Protein AF-A0A7G8IZC7-F1 (afdb_monomer_lite)

Structure (mmCIF, N/CA/C/O backbone):
data_AF-A0A7G8IZC7-F1
#
_entry.id   AF-A0A7G8IZC7-F1
#
loop_
_atom_site.group_PDB
_atom_site.id
_atom_site.type_symbol
_atom_site.label_atom_id
_atom_site.label_alt_id
_atom_site.label_comp_id
_atom_site.label_asym_id
_atom_site.label_entity_id
_atom_site.label_seq_id
_atom_site.pdbx_PDB_ins_code
_atom_site.Cartn_x
_atom_site.Cartn_y
_atom_site.Cartn_z
_atom_site.occupancy
_atom_site.B_iso_or_equiv
_atom_site.auth_seq_id
_atom_site.auth_comp_id
_atom_site.auth_asym_id
_atom_site.auth_atom_id
_atom_site.pdbx_PDB_model_num
ATOM 1 N N . MET A 1 1 ? 23.892 -16.981 10.063 1.00 36.19 1 MET A N 1
ATOM 2 C CA . MET A 1 1 ? 22.667 -17.238 10.847 1.00 36.19 1 MET A CA 1
ATOM 3 C C . MET A 1 1 ? 22.580 -16.102 11.854 1.00 36.19 1 MET A C 1
ATOM 5 O O . MET A 1 1 ? 23.342 -16.104 12.808 1.00 36.19 1 MET A O 1
ATOM 9 N N . TRP A 1 2 ? 21.816 -15.053 11.545 1.00 27.28 2 TRP A N 1
ATOM 10 C CA . TRP A 1 2 ? 21.706 -13.882 12.420 1.00 27.28 2 TRP A CA 1
ATOM 11 C C . TRP A 1 2 ? 20.659 -14.182 13.501 1.00 27.28 2 TRP A C 1
ATOM 13 O O . TRP A 1 2 ? 19.577 -14.660 13.150 1.00 27.28 2 TRP A O 1
ATOM 23 N N . PRO A 1 3 ? 20.963 -13.986 14.794 1.00 32.59 3 PRO A N 1
ATOM 24 C CA . PRO A 1 3 ? 19.992 -14.207 15.857 1.00 32.59 3 PRO A CA 1
ATOM 25 C C . PRO A 1 3 ? 18.848 -13.197 15.728 1.00 32.59 3 PRO A C 1
ATOM 27 O O . PRO A 1 3 ? 19.082 -12.027 15.443 1.00 32.59 3 PRO A O 1
ATOM 30 N N . ASN A 1 4 ? 17.613 -13.662 15.924 1.00 35.91 4 ASN A N 1
ATOM 31 C CA . ASN A 1 4 ? 16.422 -12.817 15.977 1.00 35.91 4 ASN A CA 1
ATOM 32 C C . ASN A 1 4 ? 16.494 -11.950 17.255 1.00 35.91 4 ASN A C 1
ATOM 34 O O . ASN A 1 4 ? 16.435 -12.526 18.344 1.00 35.91 4 ASN A O 1
ATOM 38 N N . PRO A 1 5 ? 16.662 -10.615 17.166 1.00 32.97 5 PRO A N 1
ATOM 39 C CA . PRO A 1 5 ? 16.887 -9.768 18.338 1.00 32.97 5 PRO A CA 1
ATOM 40 C C . PRO A 1 5 ? 15.587 -9.364 19.050 1.00 32.97 5 PRO A C 1
ATOM 42 O O . PRO A 1 5 ? 15.635 -8.659 20.055 1.00 32.97 5 PRO A O 1
ATOM 45 N N . TRP A 1 6 ? 14.424 -9.793 18.554 1.00 39.38 6 TRP A N 1
ATOM 46 C CA . TRP A 1 6 ? 13.135 -9.326 19.053 1.00 39.38 6 TRP A CA 1
ATOM 47 C C . TRP A 1 6 ? 12.534 -10.326 20.053 1.00 39.38 6 TRP A C 1
ATOM 49 O O . TRP A 1 6 ? 12.335 -11.495 19.698 1.00 39.38 6 TRP A O 1
ATOM 59 N N . PRO A 1 7 ? 12.238 -9.915 21.304 1.00 37.31 7 PRO A N 1
ATOM 60 C CA . PRO A 1 7 ? 11.537 -10.771 22.253 1.00 37.31 7 PRO A CA 1
ATOM 61 C C . PRO A 1 7 ? 10.189 -11.191 21.659 1.00 37.31 7 PRO A C 1
ATOM 63 O O . PRO A 1 7 ? 9.538 -10.417 20.958 1.00 37.31 7 PRO A O 1
ATOM 66 N N . ARG A 1 8 ? 9.776 -12.439 21.923 1.00 37.38 8 ARG A N 1
ATOM 67 C CA . ARG A 1 8 ? 8.457 -12.952 21.528 1.00 37.38 8 ARG A CA 1
ATOM 68 C C . ARG A 1 8 ? 7.390 -12.069 22.174 1.00 37.38 8 ARG A C 1
ATOM 70 O O . ARG A 1 8 ? 7.086 -12.249 23.349 1.00 37.38 8 ARG A O 1
ATOM 77 N N . ALA A 1 9 ? 6.872 -11.111 21.413 1.00 39.69 9 ALA A N 1
ATOM 78 C CA . ALA A 1 9 ? 5.812 -10.231 21.862 1.00 39.69 9 ALA A CA 1
ATOM 79 C C . ALA A 1 9 ? 4.577 -11.073 22.203 1.00 39.69 9 ALA A C 1
ATOM 81 O O . ALA A 1 9 ? 4.141 -11.923 21.419 1.00 39.69 9 ALA A O 1
ATOM 82 N N . GLU A 1 10 ? 4.038 -10.847 23.398 1.00 39.12 10 GLU A N 1
ATOM 83 C CA . GLU A 1 10 ? 2.702 -11.287 23.772 1.00 39.12 10 GLU A CA 1
ATOM 84 C C . GLU A 1 10 ? 1.699 -10.850 22.695 1.00 39.12 10 GLU A C 1
ATOM 86 O O . GLU A 1 10 ? 1.857 -9.809 22.057 1.00 39.12 10 GLU A O 1
ATOM 91 N N . VAL A 1 11 ? 0.679 -11.682 22.469 1.00 41.47 11 VAL A N 1
ATOM 92 C CA . VAL A 1 11 ? -0.403 -11.475 21.496 1.00 41.47 11 VAL A CA 1
ATOM 93 C C . VAL A 1 11 ? -0.824 -10.005 21.490 1.00 41.47 11 VAL A C 1
ATOM 95 O O . VAL A 1 11 ? -1.378 -9.542 22.485 1.00 41.47 11 VAL A O 1
ATOM 98 N N . ALA A 1 12 ? -0.589 -9.274 20.394 1.00 48.12 12 ALA A N 1
ATOM 99 C CA . ALA A 1 12 ? -0.966 -7.865 20.322 1.00 48.12 12 ALA A CA 1
ATOM 100 C C . ALA A 1 12 ? -2.499 -7.737 20.309 1.00 48.12 12 ALA A C 1
ATOM 102 O O . ALA A 1 12 ? -3.150 -7.690 19.263 1.00 48.12 12 ALA A O 1
ATOM 103 N N . MET A 1 13 ? -3.093 -7.705 21.502 1.00 70.00 13 MET A N 1
ATOM 104 C CA . MET A 1 13 ? -4.396 -7.102 21.711 1.00 70.00 13 MET A CA 1
ATOM 105 C C . MET A 1 13 ? -4.286 -5.637 21.299 1.00 70.00 13 MET A C 1
ATOM 107 O O . MET A 1 13 ? -3.299 -4.972 21.595 1.00 70.00 13 MET A O 1
ATOM 111 N N . ILE A 1 14 ? -5.303 -5.120 20.617 1.00 87.50 14 ILE A N 1
ATOM 112 C CA . ILE A 1 14 ? -5.416 -3.680 20.399 1.00 87.50 14 ILE A CA 1
ATOM 113 C C . ILE A 1 14 ? -5.635 -3.051 21.783 1.00 87.50 14 ILE A C 1
ATOM 115 O O . ILE A 1 14 ? -6.713 -3.177 22.365 1.00 87.50 14 ILE A O 1
ATOM 119 N N . THR A 1 15 ? -4.584 -2.455 22.344 1.00 90.88 15 THR A N 1
ATOM 120 C CA . THR A 1 15 ? -4.560 -1.924 23.710 1.00 90.88 15 THR A CA 1
ATOM 121 C C . THR A 1 15 ? -5.129 -0.506 23.780 1.00 90.88 15 THR A C 1
ATOM 123 O O . THR A 1 15 ? -5.317 0.171 22.767 1.00 90.88 15 THR A O 1
ATOM 126 N N . ALA A 1 16 ? -5.377 -0.021 25.001 1.00 91.69 16 ALA A N 1
ATOM 127 C CA . ALA A 1 16 ? -5.751 1.374 25.233 1.00 91.69 16 ALA A CA 1
ATOM 128 C C . ALA A 1 16 ? -4.697 2.362 24.693 1.00 91.69 16 ALA A C 1
ATOM 130 O O . ALA A 1 16 ? -5.064 3.396 24.138 1.00 91.69 16 ALA A O 1
ATOM 131 N N . GLU A 1 17 ? -3.413 2.013 24.795 1.00 93.25 17 GLU A N 1
ATOM 132 C CA . GLU A 1 17 ? -2.302 2.809 24.270 1.00 93.25 17 GLU A CA 1
ATOM 133 C C . GLU A 1 17 ? -2.344 2.909 22.738 1.00 93.25 17 GLU A C 1
ATOM 135 O O . GLU A 1 17 ? -2.235 4.001 22.185 1.00 93.25 17 GLU A O 1
ATOM 140 N N . ILE A 1 18 ? -2.594 1.794 22.040 1.00 94.69 18 ILE A N 1
ATOM 141 C CA . ILE A 1 18 ? -2.761 1.787 20.577 1.00 94.69 18 ILE A CA 1
ATOM 142 C C . ILE A 1 18 ? -3.892 2.731 20.159 1.00 94.69 18 ILE A C 1
ATOM 144 O O . ILE A 1 18 ? -3.737 3.516 19.224 1.00 94.69 18 ILE A O 1
ATOM 148 N N . PHE A 1 19 ? -5.023 2.694 20.867 1.00 95.81 19 PHE A N 1
ATOM 149 C CA . PHE A 1 19 ? -6.129 3.612 20.604 1.00 95.81 19 PHE A CA 1
ATOM 150 C C . PHE A 1 19 ? -5.743 5.075 20.835 1.00 95.81 19 PHE A C 1
ATOM 152 O O . PHE A 1 19 ? -6.090 5.923 20.018 1.00 95.81 19 PHE A O 1
ATOM 159 N N . GLN A 1 20 ? -5.007 5.371 21.907 1.00 95.88 20 GLN A N 1
ATOM 160 C CA . GLN A 1 20 ? -4.531 6.723 22.195 1.00 95.88 20 GLN A CA 1
ATOM 161 C C . GLN A 1 20 ? -3.599 7.245 21.094 1.00 95.88 20 GLN A C 1
ATOM 163 O O . GLN A 1 20 ? -3.722 8.396 20.683 1.00 95.88 20 GLN A O 1
ATOM 168 N N . ARG A 1 21 ? -2.709 6.394 20.575 1.00 96.06 21 ARG A N 1
ATOM 169 C CA . ARG A 1 21 ? -1.796 6.743 19.476 1.00 96.06 21 ARG A CA 1
ATOM 170 C C . ARG A 1 21 ? -2.525 6.976 18.147 1.00 96.06 21 ARG A C 1
ATOM 172 O O . ARG A 1 21 ? -2.070 7.782 17.343 1.00 96.06 21 ARG A O 1
ATOM 179 N N . LEU A 1 22 ? -3.668 6.324 17.917 1.00 96.88 22 LEU A N 1
ATOM 180 C CA . LEU A 1 22 ? -4.490 6.509 16.709 1.00 96.88 22 LEU A CA 1
ATOM 181 C C . LEU A 1 22 ? -5.461 7.698 16.779 1.00 96.88 22 LEU A C 1
ATOM 183 O O . LEU A 1 22 ? -5.927 8.150 15.735 1.00 96.88 22 LEU A O 1
ATOM 187 N N . GLU A 1 23 ? -5.763 8.214 17.970 1.00 95.88 23 GLU A N 1
ATOM 188 C CA . GLU A 1 23 ? -6.722 9.309 18.188 1.00 95.88 23 GLU A CA 1
ATOM 189 C C . GLU A 1 23 ? -6.434 10.581 17.360 1.00 95.88 23 GLU A C 1
ATOM 191 O O . GLU A 1 23 ? -7.374 11.175 16.823 1.00 95.88 23 GLU A O 1
ATOM 196 N N . PRO A 1 24 ? -5.174 11.034 17.183 1.00 95.19 24 PRO A N 1
ATOM 197 C CA . PRO A 1 24 ? -4.903 12.165 16.300 1.00 95.19 24 PRO A CA 1
ATOM 198 C C . PRO A 1 24 ? -5.273 11.864 14.844 1.00 95.19 24 PRO A C 1
ATOM 200 O O . PRO A 1 24 ? -5.848 12.717 14.170 1.00 95.19 24 PRO A O 1
ATOM 203 N N . LEU A 1 25 ? -4.993 10.644 14.371 1.00 94.44 25 LEU A N 1
ATOM 204 C CA . LEU A 1 25 ? -5.289 10.236 12.999 1.00 94.44 25 LEU A CA 1
ATOM 205 C C . LEU A 1 25 ? -6.779 10.038 12.747 1.00 94.44 25 LEU A C 1
ATOM 207 O O . LEU A 1 25 ? -7.237 10.368 11.661 1.00 94.44 25 LEU A O 1
ATOM 211 N N . SER A 1 26 ? -7.569 9.572 13.720 1.00 94.50 26 SER A N 1
ATOM 212 C CA . SER A 1 26 ? -9.020 9.413 13.522 1.00 94.50 26 SER A CA 1
ATOM 213 C C . SER A 1 26 ? -9.754 10.725 13.238 1.00 94.50 26 SER A C 1
ATOM 215 O O . SER A 1 26 ? -10.902 10.703 12.801 1.00 94.50 26 SER A O 1
ATOM 217 N N . LYS A 1 27 ? -9.110 11.870 13.497 1.00 93.44 27 LYS A N 1
ATOM 218 C CA . LYS A 1 27 ? -9.639 13.209 13.205 1.00 93.44 27 LYS A CA 1
ATOM 219 C C . LYS A 1 27 ? -9.354 13.658 11.772 1.00 93.44 27 LYS A C 1
ATOM 221 O O . LYS A 1 27 ? -10.029 14.558 11.283 1.00 93.44 27 LYS A O 1
ATOM 226 N N . THR A 1 28 ? -8.354 13.066 11.118 1.00 93.38 28 THR A N 1
ATOM 227 C CA . THR A 1 28 ? -7.863 13.487 9.795 1.00 93.38 28 THR A CA 1
ATOM 228 C C . THR A 1 28 ? -8.005 12.423 8.717 1.00 93.38 28 THR A C 1
ATOM 230 O O . THR A 1 28 ? -8.090 12.767 7.544 1.00 93.38 28 THR A O 1
ATOM 233 N N . ASP A 1 29 ? -8.056 11.150 9.099 1.00 95.62 29 ASP A N 1
ATOM 234 C CA . ASP A 1 29 ? -8.096 10.003 8.202 1.00 95.62 29 ASP A CA 1
ATOM 235 C C . ASP A 1 29 ? -9.182 9.025 8.653 1.00 95.62 29 ASP A C 1
ATOM 237 O O . ASP A 1 29 ? -9.588 8.963 9.818 1.00 95.62 29 ASP A O 1
ATOM 241 N N . ARG A 1 30 ? -9.662 8.211 7.714 1.00 96.69 30 ARG A N 1
ATOM 242 C CA . ARG A 1 30 ? -10.716 7.240 8.001 1.00 96.69 30 ARG A CA 1
ATOM 243 C C . ARG A 1 30 ? -10.121 5.958 8.567 1.00 96.69 30 ARG A C 1
ATOM 245 O O . ARG A 1 30 ? -9.524 5.171 7.833 1.00 96.69 30 ARG A O 1
ATOM 252 N N . LEU A 1 31 ? -10.357 5.717 9.854 1.00 97.75 31 LEU A N 1
ATOM 253 C CA . LEU A 1 31 ? -10.109 4.414 10.464 1.00 97.75 31 LEU A CA 1
ATOM 254 C C . LEU A 1 31 ? -11.257 3.448 10.170 1.00 97.75 31 LEU A C 1
ATOM 256 O O . LEU A 1 31 ? -12.426 3.840 10.108 1.00 97.75 31 LEU A O 1
ATOM 260 N N . LEU A 1 32 ? -10.916 2.173 10.003 1.00 97.69 32 LEU A N 1
ATOM 261 C CA . LEU A 1 32 ? -11.829 1.114 9.597 1.00 97.69 32 LEU A CA 1
ATOM 262 C C . LEU A 1 32 ? -11.735 -0.075 10.564 1.00 97.69 32 LEU A C 1
ATOM 264 O O . LEU A 1 32 ? -10.631 -0.521 10.887 1.00 97.69 32 LEU A O 1
ATOM 268 N N . PRO A 1 33 ? -12.872 -0.644 10.997 1.00 96.81 33 PRO A N 1
ATOM 269 C CA . PRO A 1 33 ? -12.886 -1.865 11.785 1.00 96.81 33 PRO A CA 1
ATOM 270 C C . PRO A 1 33 ? -12.688 -3.062 10.851 1.00 96.81 33 PRO A C 1
ATOM 272 O O . PRO A 1 33 ? -13.522 -3.313 9.975 1.00 96.81 33 PRO A O 1
ATOM 275 N N . ILE A 1 34 ? -11.597 -3.806 11.025 1.00 96.12 34 ILE A N 1
ATOM 276 C CA . ILE A 1 34 ? -11.204 -4.905 10.138 1.00 96.12 34 ILE A CA 1
ATOM 277 C C . ILE A 1 34 ? -11.432 -6.257 10.819 1.00 96.12 34 ILE A C 1
ATOM 279 O O . ILE A 1 34 ? -11.195 -6.441 12.018 1.00 96.12 34 ILE A O 1
ATOM 283 N N . GLY A 1 35 ? -11.898 -7.220 10.029 1.00 90.94 35 GLY A N 1
ATOM 284 C CA . GLY A 1 35 ? -12.146 -8.591 10.478 1.00 90.94 35 GLY A CA 1
ATOM 285 C C . GLY A 1 35 ? -13.150 -9.363 9.624 1.00 90.94 35 GLY A C 1
ATOM 286 O O . GLY A 1 35 ? -13.485 -10.499 9.952 1.00 90.94 35 GLY A O 1
ATOM 287 N N . ASN A 1 36 ? -13.634 -8.767 8.534 1.00 89.88 36 ASN A N 1
ATOM 288 C CA . ASN A 1 36 ? -14.616 -9.366 7.643 1.00 89.88 36 ASN A CA 1
ATOM 289 C C . ASN A 1 36 ? -13.959 -10.241 6.555 1.00 89.88 36 ASN A C 1
ATOM 291 O O . ASN A 1 36 ? -12.797 -10.042 6.182 1.00 89.88 36 ASN A O 1
ATOM 295 N N . GLY A 1 37 ? -14.730 -11.181 6.003 1.00 88.44 37 GLY A N 1
ATOM 296 C CA . GLY A 1 37 ? -14.301 -12.100 4.943 1.00 88.44 37 GLY A CA 1
ATOM 297 C C . GLY A 1 37 ? -13.434 -13.270 5.427 1.00 88.44 37 GLY A C 1
ATOM 298 O O . GLY A 1 37 ? -13.062 -13.357 6.593 1.00 88.44 37 GLY A O 1
ATOM 299 N N . LYS A 1 38 ? -13.101 -14.191 4.510 1.00 84.50 38 LYS A N 1
ATOM 300 C CA . LYS A 1 38 ? -12.366 -15.436 4.827 1.00 84.50 38 LYS A CA 1
ATOM 301 C C . LYS A 1 38 ? -10.951 -15.198 5.361 1.00 84.50 38 LYS A C 1
ATOM 303 O O . LYS A 1 38 ? -10.477 -15.974 6.179 1.00 84.50 38 LYS A O 1
ATOM 308 N N . GLU A 1 39 ? -10.297 -14.131 4.908 1.00 86.88 39 GLU A N 1
ATOM 309 C CA . GLU A 1 39 ? -8.951 -13.753 5.356 1.00 86.88 39 GLU A CA 1
ATOM 310 C C . GLU 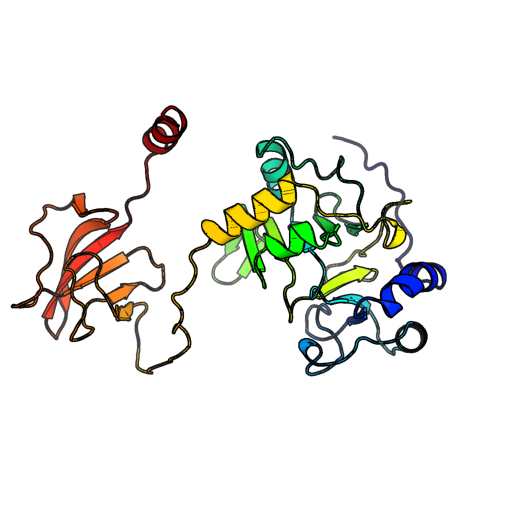A 1 39 ? -8.967 -12.668 6.441 1.00 86.88 39 GLU A C 1
ATOM 312 O O . GLU A 1 39 ? -7.919 -12.126 6.762 1.00 86.88 39 GLU A O 1
ATOM 317 N N . TRP A 1 40 ? -10.133 -12.280 6.970 1.00 88.81 40 TRP A N 1
ATOM 318 C CA . TRP A 1 40 ? -10.278 -11.230 7.994 1.00 88.81 40 TRP A CA 1
ATOM 319 C C . TRP A 1 40 ? -9.620 -9.881 7.652 1.00 88.81 40 TRP A C 1
ATOM 321 O O . TRP A 1 40 ? -9.388 -9.072 8.541 1.00 88.81 40 TRP A O 1
ATOM 331 N N . LYS A 1 41 ? -9.324 -9.626 6.372 1.00 87.19 41 LYS A N 1
ATOM 332 C CA . LYS A 1 41 ? -8.701 -8.389 5.874 1.00 87.19 41 LYS A CA 1
ATOM 333 C C . LYS A 1 41 ? -9.716 -7.361 5.379 1.00 87.19 41 LYS A C 1
ATOM 335 O O . LYS A 1 41 ? -9.335 -6.249 5.037 1.00 87.19 41 LYS A O 1
ATOM 340 N N . GLY A 1 42 ? -10.997 -7.716 5.309 1.00 91.88 42 GLY A N 1
ATOM 341 C CA . GLY A 1 42 ? -12.047 -6.799 4.880 1.00 91.88 42 GLY A CA 1
ATOM 342 C C . GLY A 1 42 ? -12.539 -5.909 6.026 1.00 91.88 42 GLY A C 1
ATOM 343 O O . GLY A 1 42 ? -12.657 -6.393 7.160 1.00 91.88 42 GLY A O 1
ATOM 344 N N . PRO A 1 43 ? -12.904 -4.644 5.749 1.00 94.69 43 PRO A N 1
ATOM 345 C CA . PRO A 1 43 ? -13.692 -3.848 6.680 1.00 94.69 43 PRO A CA 1
ATOM 346 C C . PRO A 1 43 ? -15.054 -4.490 6.970 1.00 94.69 43 PRO A C 1
ATOM 348 O O . PRO A 1 43 ? -15.686 -5.078 6.088 1.00 94.69 43 PRO A O 1
ATOM 351 N N . PHE A 1 44 ? -15.537 -4.352 8.205 1.00 92.69 44 PHE A N 1
ATOM 352 C CA . PHE A 1 44 ? -16.910 -4.731 8.569 1.00 92.69 44 PHE A CA 1
ATOM 353 C C . PHE A 1 44 ? -17.962 -3.789 7.974 1.00 92.69 44 PHE A C 1
ATOM 355 O O . PHE A 1 44 ? -19.134 -4.144 7.878 1.00 92.69 44 PHE A O 1
ATOM 362 N N . LEU A 1 45 ? -17.553 -2.585 7.581 1.00 90.62 45 LEU A N 1
ATOM 363 C CA . LEU A 1 45 ? -18.425 -1.587 6.983 1.00 90.62 45 LEU A CA 1
ATOM 364 C C . LEU A 1 45 ? -18.737 -1.955 5.523 1.00 90.62 45 LEU A C 1
ATOM 366 O O . LEU A 1 45 ? -17.846 -2.009 4.676 1.00 90.62 45 LEU A O 1
ATOM 370 N N . THR A 1 46 ? -20.014 -2.171 5.207 1.00 88.75 46 THR A N 1
ATOM 371 C CA . THR A 1 46 ? -20.485 -2.266 3.816 1.00 88.75 46 THR A CA 1
ATOM 372 C C . THR A 1 46 ? -20.338 -0.914 3.128 1.00 88.75 46 THR A C 1
ATOM 374 O O . THR A 1 46 ? -20.690 0.097 3.735 1.00 88.75 46 THR A O 1
ATOM 377 N N . ASP A 1 47 ? -19.878 -0.897 1.874 1.00 88.44 47 ASP A N 1
ATOM 378 C CA . ASP A 1 47 ? -19.648 0.334 1.096 1.00 88.44 47 ASP A CA 1
ATOM 379 C C . ASP A 1 47 ? -18.734 1.343 1.820 1.00 88.44 47 ASP A C 1
ATOM 381 O O . ASP A 1 47 ? -18.917 2.557 1.786 1.00 88.44 47 ASP A O 1
ATOM 385 N N . TRP A 1 48 ? -17.736 0.821 2.538 1.00 91.81 48 TRP A N 1
ATOM 386 C CA . TRP A 1 48 ? -16.788 1.638 3.287 1.00 91.81 48 TRP A CA 1
ATOM 387 C C . TRP A 1 48 ? -16.038 2.690 2.449 1.00 91.81 48 TRP A C 1
ATOM 389 O O . TRP A 1 48 ? -15.770 3.746 3.022 1.00 91.81 48 TRP A O 1
ATOM 399 N N . PRO A 1 49 ? -15.733 2.507 1.138 1.00 91.25 49 PRO A N 1
ATOM 400 C CA . PRO A 1 49 ? -15.035 3.540 0.373 1.00 91.25 49 PRO A CA 1
ATOM 401 C C . PRO A 1 49 ? -15.809 4.859 0.314 1.00 91.25 49 PRO A C 1
ATOM 403 O O . PRO A 1 49 ? -15.188 5.917 0.287 1.00 91.25 49 PRO A O 1
ATOM 406 N N . ASN A 1 50 ? -17.141 4.813 0.405 1.00 88.50 50 ASN A N 1
ATOM 407 C CA . ASN A 1 50 ? -18.019 5.984 0.339 1.00 88.50 50 ASN A CA 1
ATOM 408 C C . ASN A 1 50 ? -18.533 6.453 1.712 1.00 88.50 50 ASN A C 1
ATOM 410 O O . ASN A 1 50 ? -19.339 7.379 1.788 1.00 88.50 50 ASN A O 1
ATOM 414 N N . LYS A 1 51 ? -18.090 5.829 2.811 1.00 87.88 51 LYS A N 1
ATOM 415 C CA . LYS A 1 51 ? -18.551 6.143 4.172 1.00 87.88 51 LYS A CA 1
ATOM 416 C C . LYS A 1 51 ? -17.481 6.844 5.000 1.00 87.88 51 LYS A C 1
ATOM 418 O O . LYS A 1 51 ? -16.293 6.615 4.779 1.00 87.88 51 LYS A O 1
ATOM 423 N N . PRO A 1 52 ? -17.862 7.663 5.992 1.00 90.44 52 PRO A N 1
ATOM 424 C CA . PRO A 1 52 ? -16.895 8.145 6.966 1.00 90.44 52 PRO A CA 1
ATOM 425 C C . PRO A 1 52 ? -16.240 6.968 7.704 1.00 90.44 52 PRO A C 1
ATOM 427 O O . PRO A 1 52 ? -16.819 5.882 7.823 1.00 90.44 52 PRO A O 1
ATOM 430 N N . GLY A 1 53 ? -15.026 7.203 8.202 1.00 92.62 53 GLY A N 1
ATOM 431 C CA . GLY A 1 53 ? -14.380 6.287 9.138 1.00 92.62 53 GLY A CA 1
ATOM 432 C C . GLY A 1 53 ? -15.135 6.209 10.467 1.00 92.62 53 GLY A C 1
ATOM 433 O O . GLY A 1 53 ? -16.133 6.896 10.689 1.00 92.62 53 GLY A O 1
ATOM 434 N N . VAL A 1 54 ? -14.653 5.360 11.366 1.00 95.00 54 VAL A N 1
ATOM 435 C CA . VAL A 1 54 ? -15.223 5.194 12.711 1.00 95.00 54 VAL A CA 1
ATOM 436 C C . VAL A 1 54 ? -14.352 5.869 13.766 1.00 95.00 54 VAL A C 1
ATOM 438 O O . VAL A 1 54 ? -13.131 5.914 13.627 1.00 95.00 54 VAL A O 1
ATOM 441 N N . SER A 1 55 ? -14.977 6.367 14.838 1.00 95.75 55 SER A N 1
ATOM 442 C CA . SER A 1 55 ? -14.248 6.939 15.975 1.00 95.75 55 SER A CA 1
ATOM 443 C C . SER A 1 55 ? -13.516 5.866 16.785 1.00 95.75 55 SER A C 1
ATOM 445 O O . SER A 1 55 ? -13.830 4.671 16.706 1.00 95.75 55 SER A O 1
ATOM 447 N N . ILE A 1 56 ? -12.578 6.299 17.626 1.00 97.00 56 ILE A N 1
ATOM 448 C CA . ILE A 1 56 ? -11.850 5.423 18.545 1.00 97.00 56 ILE A CA 1
ATOM 449 C C . ILE A 1 56 ? -12.794 4.739 19.546 1.00 97.00 56 ILE A C 1
ATOM 451 O O . ILE A 1 56 ? -12.665 3.540 19.783 1.00 97.00 56 ILE A O 1
ATOM 455 N N . GLU A 1 57 ? -13.799 5.432 20.085 1.00 95.25 57 GLU A N 1
ATOM 456 C CA . GLU A 1 57 ? -14.816 4.854 20.984 1.00 95.25 57 GLU A CA 1
ATOM 457 C C . GLU A 1 57 ? -15.610 3.751 20.285 1.00 95.25 57 GLU A C 1
ATOM 459 O O . GLU A 1 57 ? -15.921 2.702 20.867 1.00 95.25 57 GLU A O 1
ATOM 464 N N . ARG A 1 58 ? -15.924 3.970 19.004 1.00 94.62 58 ARG A N 1
ATOM 465 C CA . ARG A 1 58 ? -16.640 2.979 18.214 1.00 94.62 58 ARG A CA 1
ATOM 466 C C . ARG A 1 58 ? -15.769 1.764 17.911 1.00 94.62 58 ARG A C 1
ATOM 468 O O . ARG A 1 58 ? -16.289 0.652 17.922 1.00 94.62 58 ARG A O 1
ATOM 475 N N . LEU A 1 59 ? -14.468 1.948 17.687 1.00 95.56 59 LEU A N 1
ATOM 476 C CA . LEU A 1 59 ? -13.518 0.843 17.533 1.00 95.56 59 LEU A CA 1
ATOM 477 C C . LEU A 1 59 ? -13.341 0.053 18.837 1.00 95.56 59 LEU A C 1
ATOM 479 O O . LEU A 1 59 ? -13.406 -1.173 18.805 1.00 95.56 59 LEU A O 1
ATOM 483 N N . LYS A 1 60 ? -13.202 0.733 19.985 1.00 93.31 60 LYS A N 1
ATOM 484 C CA . LYS A 1 60 ? -13.088 0.111 21.322 1.00 93.31 60 LYS A CA 1
ATOM 485 C C . LYS A 1 60 ? -14.258 -0.820 21.644 1.00 93.31 60 LYS A C 1
ATOM 487 O O . LYS A 1 60 ? -14.073 -1.859 22.267 1.00 93.31 60 LYS A O 1
ATOM 492 N N . SER A 1 61 ? -15.462 -0.451 21.208 1.00 91.19 61 SER A N 1
ATOM 493 C CA . SER A 1 61 ? -16.693 -1.220 21.431 1.00 91.19 61 SER A CA 1
ATOM 494 C C . SER A 1 61 ? -17.034 -2.198 20.296 1.00 91.19 61 SER A C 1
ATOM 496 O O . SER A 1 61 ? -18.086 -2.845 20.330 1.00 91.19 61 SER A O 1
ATOM 498 N N . TRP A 1 62 ? -16.177 -2.335 19.277 1.00 92.75 62 TRP A N 1
ATOM 499 C CA . TRP A 1 62 ? -16.495 -3.126 18.091 1.00 92.75 62 TRP A CA 1
ATOM 500 C C . TRP A 1 62 ? -16.396 -4.632 18.356 1.00 92.75 62 TRP A C 1
ATOM 502 O O . TRP A 1 62 ? -15.312 -5.213 18.457 1.00 92.75 62 TRP A O 1
ATOM 512 N N . ARG A 1 63 ? -17.546 -5.312 18.413 1.00 88.94 63 ARG A N 1
ATOM 513 C CA . ARG A 1 63 ? -17.593 -6.763 18.630 1.00 88.94 63 ARG A CA 1
ATOM 514 C C . ARG A 1 63 ? -16.923 -7.514 17.476 1.00 88.94 63 ARG A C 1
ATOM 516 O O . ARG A 1 63 ? -17.300 -7.358 16.319 1.00 88.94 63 ARG A O 1
ATOM 523 N N . GLY A 1 64 ? -15.969 -8.383 17.807 1.00 88.69 64 GLY A N 1
ATOM 524 C CA . GLY A 1 64 ? -15.296 -9.249 16.834 1.00 88.69 64 GLY A CA 1
ATOM 525 C C . GLY A 1 64 ? -14.187 -8.572 16.025 1.00 88.69 64 GLY A C 1
ATOM 526 O O . GLY A 1 64 ? -13.691 -9.190 15.082 1.00 88.69 64 GLY A O 1
ATOM 527 N N . LEU A 1 65 ? -13.785 -7.351 16.399 1.00 91.88 65 LEU A N 1
ATOM 528 C CA . LEU A 1 65 ? -12.644 -6.653 15.812 1.00 91.88 65 LEU A CA 1
ATOM 529 C C . LEU A 1 65 ? -11.401 -7.551 15.820 1.00 91.88 65 LEU A C 1
ATOM 531 O O . LEU A 1 65 ? -11.049 -8.131 16.849 1.00 91.88 65 LEU A O 1
ATOM 535 N N . LYS A 1 66 ? -10.758 -7.696 14.660 1.00 94.06 66 LYS A N 1
ATOM 536 C CA . LYS A 1 66 ? -9.495 -8.436 14.529 1.00 94.06 66 LYS A CA 1
ATOM 537 C C . LYS A 1 66 ? -8.317 -7.485 14.424 1.00 94.06 66 LYS A C 1
ATOM 539 O O . LYS A 1 66 ? -7.286 -7.731 15.046 1.00 94.06 66 LYS A O 1
ATOM 544 N N . SER A 1 67 ? -8.513 -6.413 13.663 1.00 96.25 67 SER A N 1
ATOM 545 C CA . SER A 1 67 ? -7.483 -5.440 13.327 1.00 96.25 67 SER A CA 1
ATOM 546 C C . SER A 1 67 ? -8.112 -4.075 13.055 1.00 96.25 67 SER A C 1
ATOM 548 O O . SER A 1 67 ? -9.323 -3.972 12.843 1.00 96.25 67 SER A O 1
ATOM 550 N N . ILE A 1 68 ? -7.295 -3.028 13.026 1.00 97.69 68 ILE A N 1
ATOM 551 C CA . ILE A 1 68 ? -7.698 -1.691 12.579 1.00 97.69 68 ILE A CA 1
ATOM 552 C C . ILE A 1 68 ? -7.026 -1.418 11.241 1.00 97.69 68 ILE A C 1
ATOM 554 O O . ILE A 1 68 ? -5.847 -1.726 11.053 1.00 97.69 68 ILE A O 1
ATOM 558 N N . GLY A 1 69 ? -7.796 -0.863 10.314 1.00 97.25 69 GLY A N 1
ATOM 559 C CA . GLY A 1 69 ? -7.315 -0.400 9.025 1.00 97.25 69 GLY A CA 1
ATOM 560 C C . GLY A 1 69 ? -7.433 1.109 8.889 1.00 97.25 69 GLY A C 1
ATOM 561 O O . GLY A 1 69 ? -8.165 1.752 9.641 1.00 97.25 69 GLY A O 1
ATOM 562 N N . ILE A 1 70 ? -6.731 1.657 7.907 1.00 97.69 70 ILE A N 1
ATOM 563 C CA . ILE A 1 70 ? -6.812 3.057 7.497 1.00 97.69 70 ILE A CA 1
ATOM 564 C C . ILE A 1 70 ? -7.112 3.127 6.000 1.00 97.69 70 ILE A C 1
ATOM 566 O O . ILE A 1 70 ? -6.577 2.334 5.220 1.00 97.69 70 ILE A O 1
ATOM 570 N N . ALA A 1 71 ? -7.995 4.036 5.592 1.00 96.81 71 ALA A N 1
ATOM 571 C CA . ALA A 1 71 ? -8.254 4.288 4.178 1.00 96.81 71 ALA A CA 1
ATOM 572 C C . ALA A 1 71 ? -7.078 5.036 3.530 1.00 96.81 71 ALA A C 1
ATOM 574 O O . ALA A 1 71 ? -6.477 5.920 4.138 1.00 96.81 71 ALA A O 1
ATOM 575 N N . MET A 1 72 ? -6.776 4.713 2.273 1.00 95.31 72 MET A N 1
ATOM 576 C CA . MET A 1 72 ? -5.614 5.251 1.551 1.00 95.31 72 MET A CA 1
ATOM 577 C C . MET A 1 72 ? -5.914 6.519 0.738 1.00 95.31 72 MET A C 1
ATOM 579 O O . MET A 1 72 ? -5.169 6.865 -0.174 1.00 95.31 72 MET A O 1
ATOM 583 N N . ASP A 1 73 ? -6.991 7.233 1.066 1.00 90.75 73 ASP A N 1
ATOM 584 C CA . ASP A 1 73 ? -7.508 8.363 0.278 1.00 90.75 73 ASP A CA 1
ATOM 585 C C . ASP A 1 73 ? -6.522 9.531 0.167 1.00 90.75 73 ASP A C 1
ATOM 587 O O . ASP A 1 73 ? -6.467 10.228 -0.844 1.00 90.75 73 ASP A O 1
ATOM 591 N N . HIS A 1 74 ? -5.759 9.773 1.234 1.00 93.19 74 HIS A N 1
ATOM 592 C CA . HIS A 1 74 ? -4.847 10.912 1.348 1.00 93.19 74 HIS A CA 1
ATOM 593 C C . HIS A 1 74 ? -3.414 10.482 1.660 1.00 93.19 74 HIS A C 1
ATOM 595 O O . HIS A 1 74 ? -2.572 11.347 1.920 1.00 93.19 74 HIS A O 1
ATOM 601 N N . LEU A 1 75 ? -3.151 9.180 1.644 1.00 97.38 75 LEU A N 1
ATOM 602 C CA . LEU A 1 75 ? -1.906 8.571 2.083 1.00 97.38 75 LEU A CA 1
ATOM 603 C C . LEU A 1 75 ? -1.236 7.841 0.924 1.00 97.38 75 LEU A C 1
ATOM 605 O O . LEU A 1 75 ? -1.848 7.554 -0.109 1.00 97.38 75 LEU A O 1
ATOM 609 N N . VAL A 1 76 ? 0.038 7.539 1.124 1.00 97.31 76 VAL A N 1
ATOM 610 C CA . VAL A 1 76 ? 0.820 6.672 0.251 1.00 97.31 76 VAL A CA 1
ATOM 611 C C . VAL A 1 76 ? 1.308 5.498 1.079 1.00 97.31 76 VAL A C 1
ATOM 613 O O . VAL A 1 76 ? 1.754 5.701 2.203 1.00 97.31 76 VAL A O 1
ATOM 616 N N . CYS A 1 77 ? 1.213 4.283 0.548 1.00 97.50 77 CYS A N 1
ATOM 617 C CA . CYS A 1 77 ? 1.743 3.087 1.183 1.00 97.50 77 CYS A CA 1
ATOM 618 C C . CYS A 1 77 ? 2.581 2.272 0.203 1.00 97.50 77 CYS A C 1
ATOM 620 O O . CYS A 1 77 ? 2.162 2.052 -0.934 1.00 97.50 77 CYS A O 1
ATOM 622 N N . ALA A 1 78 ? 3.724 1.794 0.686 1.00 95.81 78 ALA A N 1
ATOM 623 C CA . ALA A 1 78 ? 4.449 0.679 0.101 1.00 95.81 78 ALA A CA 1
ATOM 624 C C . ALA A 1 78 ? 4.265 -0.550 1.003 1.00 95.81 78 ALA A C 1
ATOM 626 O O . ALA A 1 78 ? 4.664 -0.528 2.168 1.00 95.81 78 ALA A O 1
ATOM 627 N N . ASP A 1 79 ? 3.646 -1.602 0.474 1.00 96.12 79 ASP A N 1
ATOM 628 C CA . ASP A 1 79 ? 3.535 -2.915 1.107 1.00 96.12 79 ASP A CA 1
ATOM 629 C C . ASP A 1 79 ? 4.664 -3.809 0.588 1.00 96.12 79 ASP A C 1
ATOM 631 O O . ASP A 1 79 ? 4.641 -4.258 -0.559 1.00 96.12 79 ASP A O 1
ATOM 635 N N . VAL A 1 80 ? 5.682 -4.008 1.423 1.00 94.88 80 VAL A N 1
ATOM 636 C CA . VAL A 1 80 ? 6.882 -4.783 1.107 1.00 94.88 80 VAL A CA 1
ATOM 637 C C . VAL A 1 80 ? 6.640 -6.224 1.532 1.00 94.88 80 VAL A C 1
ATOM 639 O O . VAL A 1 80 ? 6.544 -6.520 2.724 1.00 94.88 80 VAL A O 1
ATOM 642 N N . ASP A 1 81 ? 6.530 -7.125 0.555 1.00 93.12 81 ASP A N 1
ATOM 643 C CA . ASP A 1 81 ? 6.129 -8.511 0.784 1.00 93.12 81 ASP A CA 1
ATOM 644 C C . ASP A 1 81 ? 7.259 -9.503 0.480 1.00 93.12 81 ASP A C 1
ATOM 646 O O . ASP A 1 81 ? 7.210 -10.217 -0.519 1.00 93.12 81 ASP A O 1
ATOM 650 N N . GLY A 1 82 ? 8.269 -9.575 1.353 1.00 92.31 82 GLY A N 1
ATOM 651 C CA . GLY A 1 82 ? 9.334 -10.582 1.306 1.00 92.31 82 GLY A CA 1
ATOM 652 C C . GLY A 1 82 ? 10.734 -10.017 1.062 1.00 92.31 82 GLY A C 1
ATOM 653 O O . GLY A 1 82 ? 10.923 -8.847 0.734 1.00 92.31 82 GLY A O 1
ATOM 654 N N . ILE A 1 83 ? 11.745 -10.873 1.218 1.00 89.69 83 ILE A N 1
ATOM 655 C CA . ILE A 1 83 ? 13.151 -10.455 1.155 1.00 89.69 83 ILE A CA 1
ATOM 656 C C . ILE A 1 83 ? 13.560 -9.969 -0.237 1.00 89.69 83 ILE A C 1
ATOM 658 O O . ILE A 1 83 ? 14.273 -8.977 -0.346 1.00 89.69 83 ILE A O 1
ATOM 662 N N . THR A 1 84 ? 13.041 -10.576 -1.308 1.00 89.50 84 THR A N 1
ATOM 663 C CA . THR A 1 84 ? 13.368 -10.128 -2.672 1.00 89.50 84 THR A CA 1
ATOM 664 C C . THR A 1 84 ? 12.774 -8.752 -2.987 1.00 89.50 84 THR A C 1
ATOM 666 O O . THR A 1 84 ? 13.294 -8.040 -3.843 1.00 89.50 84 THR A O 1
ATOM 669 N N . ALA A 1 85 ? 11.709 -8.348 -2.282 1.00 91.12 85 ALA A N 1
ATOM 670 C CA . ALA A 1 85 ? 11.154 -7.000 -2.361 1.00 91.12 85 ALA A CA 1
ATOM 671 C C . ALA A 1 85 ? 12.082 -5.973 -1.694 1.00 91.12 85 ALA A C 1
ATOM 673 O O . ALA A 1 85 ? 12.309 -4.901 -2.249 1.00 91.12 85 ALA A O 1
ATOM 674 N N . ILE A 1 86 ? 12.679 -6.325 -0.552 1.00 87.75 86 ILE A N 1
ATOM 675 C CA . ILE A 1 86 ? 13.693 -5.499 0.120 1.00 87.75 86 ILE A CA 1
ATOM 676 C C . ILE A 1 86 ? 14.928 -5.352 -0.774 1.00 87.75 86 ILE A C 1
ATOM 678 O O . ILE A 1 86 ? 15.360 -4.236 -1.042 1.00 87.75 86 ILE A O 1
ATOM 682 N N . GLU A 1 87 ? 15.458 -6.463 -1.295 1.00 87.00 87 GLU A N 1
ATOM 683 C CA . GLU A 1 87 ? 16.603 -6.454 -2.217 1.00 87.00 87 GLU A CA 1
ATOM 684 C C . GLU A 1 87 ? 16.323 -5.580 -3.444 1.00 87.00 87 GLU A C 1
ATOM 686 O O . GLU A 1 87 ? 17.160 -4.770 -3.839 1.00 87.00 87 GLU A O 1
ATOM 691 N N . ARG A 1 88 ? 15.116 -5.678 -4.016 1.00 85.31 88 ARG A N 1
ATOM 692 C CA . ARG A 1 88 ? 14.688 -4.826 -5.128 1.00 85.31 88 ARG A CA 1
ATOM 693 C C . ARG A 1 88 ? 14.751 -3.343 -4.772 1.00 85.31 88 ARG A C 1
ATOM 695 O O . ARG A 1 88 ? 15.309 -2.584 -5.560 1.00 85.31 88 ARG A O 1
ATOM 702 N N . LEU A 1 89 ? 14.225 -2.936 -3.618 1.00 85.25 89 LEU A N 1
ATOM 703 C CA . LEU A 1 89 ? 14.270 -1.540 -3.172 1.00 85.25 89 LEU A CA 1
ATOM 704 C C . LEU A 1 89 ? 15.713 -1.053 -2.970 1.00 85.25 89 LEU A C 1
ATOM 706 O O . LEU A 1 89 ? 16.060 0.030 -3.437 1.00 85.25 89 LEU A O 1
ATOM 710 N N . LEU A 1 90 ? 16.580 -1.886 -2.388 1.00 81.75 90 LEU A N 1
ATOM 711 C CA . LEU A 1 90 ? 18.002 -1.571 -2.225 1.00 81.75 90 LEU A CA 1
ATOM 712 C C . LEU A 1 90 ? 18.723 -1.404 -3.575 1.00 81.75 90 LEU A C 1
ATOM 714 O O . LEU A 1 90 ? 19.541 -0.504 -3.720 1.00 81.75 90 LEU A O 1
ATOM 718 N N . THR A 1 91 ? 18.391 -2.201 -4.601 1.00 78.44 91 THR A N 1
ATOM 719 C CA . THR A 1 91 ? 18.995 -2.053 -5.948 1.00 78.44 91 THR A CA 1
ATOM 720 C C . THR A 1 91 ? 18.578 -0.787 -6.697 1.00 78.44 91 THR A C 1
ATOM 722 O O . THR A 1 91 ? 19.198 -0.447 -7.704 1.00 78.44 91 THR A O 1
ATOM 725 N N . LEU A 1 92 ? 17.524 -0.105 -6.243 1.00 72.50 92 LEU A N 1
ATOM 726 C CA . LEU A 1 92 ? 17.109 1.199 -6.769 1.00 72.50 92 LEU A CA 1
ATOM 727 C C . LEU A 1 92 ? 17.873 2.358 -6.090 1.00 72.50 92 LEU A C 1
ATOM 729 O O . LEU A 1 92 ? 17.521 3.518 -6.270 1.00 72.50 92 LEU A O 1
ATOM 733 N N . ASP A 1 93 ? 18.922 2.014 -5.332 1.00 60.06 93 ASP A N 1
ATOM 734 C CA . ASP A 1 93 ? 20.026 2.829 -4.802 1.00 60.06 93 ASP A CA 1
ATOM 735 C C . ASP A 1 93 ? 19.656 3.994 -3.875 1.00 60.06 93 ASP A C 1
ATOM 737 O O . ASP A 1 93 ? 20.526 4.747 -3.455 1.00 60.06 93 ASP A O 1
ATOM 741 N N . LEU A 1 94 ? 18.379 4.141 -3.509 1.00 56.84 94 LEU A N 1
ATOM 742 C CA . LEU A 1 94 ? 17.889 5.244 -2.676 1.00 56.84 94 LEU A CA 1
ATOM 743 C C . LEU A 1 94 ? 16.637 4.896 -1.837 1.00 56.84 94 LEU A C 1
ATOM 745 O O . LEU A 1 94 ? 16.077 5.758 -1.168 1.00 56.84 94 LEU A O 1
ATOM 749 N N . LEU A 1 95 ? 16.174 3.642 -1.853 1.00 67.69 95 LEU A N 1
ATOM 750 C CA . LEU A 1 95 ? 14.932 3.220 -1.188 1.00 67.69 95 LEU A CA 1
ATOM 751 C C . LEU A 1 95 ? 15.197 2.260 -0.026 1.00 67.69 95 LEU A C 1
ATOM 753 O O . LEU A 1 95 ? 14.486 1.268 0.110 1.00 67.69 95 LEU A O 1
ATOM 757 N N . ASP A 1 96 ? 16.211 2.522 0.802 1.00 76.38 96 ASP A N 1
ATOM 758 C CA . ASP A 1 96 ? 16.435 1.700 1.994 1.00 76.38 96 ASP A CA 1
ATOM 759 C C . ASP A 1 96 ? 15.250 1.858 2.974 1.00 76.38 96 ASP A C 1
ATOM 761 O O . ASP A 1 96 ? 15.029 2.949 3.525 1.00 76.38 96 ASP A O 1
ATOM 765 N N . PRO A 1 97 ? 14.460 0.791 3.208 1.00 75.31 97 PRO A N 1
ATOM 766 C CA . PRO A 1 97 ? 13.338 0.841 4.134 1.00 75.31 97 PRO A CA 1
ATOM 767 C C . PRO A 1 97 ? 13.755 1.124 5.579 1.00 75.31 97 PRO A C 1
ATOM 769 O O . PRO A 1 97 ? 12.942 1.627 6.353 1.00 75.31 97 PRO A O 1
ATOM 772 N N . GLU A 1 98 ? 14.998 0.806 5.949 1.00 77.31 98 GLU A N 1
ATOM 773 C CA . GLU A 1 98 ? 15.538 1.021 7.295 1.00 77.31 98 GLU A CA 1
ATOM 774 C C . GLU A 1 98 ? 15.960 2.476 7.525 1.00 77.31 98 GLU A C 1
ATOM 776 O O . GLU A 1 98 ? 15.927 2.962 8.654 1.00 77.31 98 GLU A O 1
ATOM 781 N N . LEU A 1 99 ? 16.291 3.209 6.457 1.00 75.69 99 LEU A N 1
ATOM 782 C CA . LEU A 1 99 ? 16.608 4.640 6.527 1.00 75.69 99 LEU A CA 1
ATOM 783 C C . LEU A 1 99 ? 15.360 5.528 6.425 1.00 75.69 99 LEU A C 1
ATOM 785 O O . LEU A 1 99 ? 15.435 6.746 6.595 1.00 75.69 99 LEU A O 1
ATOM 789 N N . THR A 1 100 ? 14.196 4.933 6.157 1.00 81.62 100 THR A N 1
ATOM 790 C CA . THR A 1 100 ? 12.936 5.665 6.054 1.00 81.62 100 THR A CA 1
ATOM 791 C C . THR A 1 100 ? 12.319 5.851 7.437 1.00 81.62 100 THR A C 1
ATOM 793 O O . THR A 1 100 ? 11.746 4.924 8.006 1.00 81.62 100 THR A O 1
ATOM 796 N N . ASN A 1 101 ? 12.338 7.084 7.945 1.00 86.94 101 ASN A N 1
ATOM 797 C CA . ASN A 1 101 ? 11.610 7.427 9.163 1.00 86.94 101 ASN A CA 1
ATOM 798 C C . ASN A 1 101 ? 10.159 7.816 8.841 1.00 86.94 101 ASN A C 1
ATOM 800 O O . ASN A 1 101 ? 9.868 8.964 8.499 1.00 86.94 101 ASN A O 1
ATOM 804 N N . THR A 1 102 ? 9.253 6.842 8.894 1.00 95.62 102 THR A N 1
ATOM 805 C CA . THR A 1 102 ? 7.816 7.074 8.733 1.00 95.62 102 THR A CA 1
ATOM 806 C C . THR A 1 102 ? 6.991 6.069 9.536 1.00 95.62 102 THR A C 1
ATOM 808 O O . THR A 1 102 ? 7.556 5.242 10.251 1.00 95.62 102 THR A O 1
ATOM 811 N N . TRP A 1 103 ? 5.660 6.096 9.415 1.00 97.25 103 TRP A N 1
ATOM 812 C CA . TRP A 1 103 ? 4.828 5.062 10.026 1.00 97.25 103 TRP A CA 1
ATOM 813 C C . TRP A 1 103 ? 5.114 3.694 9.391 1.00 97.25 103 TRP A C 1
ATOM 815 O O . TRP A 1 103 ? 4.747 3.428 8.240 1.00 97.25 103 TRP A O 1
ATOM 825 N N . ARG A 1 104 ? 5.759 2.820 10.167 1.00 96.31 104 ARG A N 1
ATOM 826 C CA . ARG A 1 104 ? 6.112 1.456 9.787 1.00 96.31 104 ARG A CA 1
ATOM 827 C C . ARG A 1 104 ? 5.230 0.443 10.502 1.00 96.31 104 ARG A C 1
ATOM 829 O O . ARG A 1 104 ? 5.044 0.480 11.716 1.00 96.31 104 ARG A O 1
ATOM 836 N N . ILE A 1 105 ? 4.711 -0.505 9.733 1.00 96.56 105 ILE A N 1
ATOM 837 C CA . ILE A 1 105 ? 3.884 -1.599 10.241 1.00 96.56 105 ILE A CA 1
ATOM 838 C C . ILE A 1 105 ? 4.596 -2.906 9.941 1.00 96.56 105 ILE A C 1
ATOM 840 O O . ILE A 1 105 ? 4.639 -3.342 8.791 1.00 96.56 105 ILE A O 1
ATOM 844 N N . ASN A 1 106 ? 5.129 -3.538 10.977 1.00 94.56 106 ASN A N 1
ATOM 845 C CA . ASN A 1 106 ? 5.801 -4.823 10.887 1.00 94.56 106 ASN A CA 1
ATOM 846 C C . ASN A 1 106 ? 4.829 -5.976 11.114 1.00 94.56 106 ASN A C 1
ATOM 848 O O . ASN A 1 106 ? 3.732 -5.810 11.653 1.00 94.56 106 ASN A O 1
ATOM 852 N N . ARG A 1 107 ? 5.277 -7.169 10.727 1.00 91.62 107 ARG A N 1
ATOM 853 C CA . ARG A 1 107 ? 4.709 -8.427 11.193 1.00 91.62 107 ARG A CA 1
ATOM 854 C C . ARG A 1 107 ? 5.640 -9.039 12.229 1.00 91.62 107 ARG A C 1
ATOM 856 O O . ARG A 1 107 ? 6.800 -9.306 11.933 1.00 91.62 107 ARG A O 1
ATOM 863 N N . ASP A 1 108 ? 5.123 -9.303 13.424 1.00 91.00 108 ASP A N 1
ATOM 864 C CA . ASP A 1 108 ? 5.907 -9.886 14.528 1.00 91.00 108 ASP A CA 1
ATOM 865 C C . ASP A 1 108 ? 6.476 -11.286 14.220 1.00 91.00 108 ASP A C 1
ATOM 867 O O . ASP A 1 108 ? 7.419 -11.740 14.865 1.00 91.00 108 ASP A O 1
ATOM 871 N N . ASN A 1 109 ? 5.918 -11.964 13.217 1.00 90.38 109 ASN A N 1
ATOM 872 C CA . ASN A 1 109 ? 6.304 -13.304 12.805 1.00 90.38 109 ASN A CA 1
ATOM 873 C C . ASN A 1 109 ? 7.033 -13.374 11.460 1.00 90.38 109 ASN A C 1
ATOM 875 O O . ASN A 1 109 ? 7.350 -14.478 11.019 1.00 90.38 109 ASN A O 1
ATOM 879 N N . ASP A 1 110 ? 7.274 -12.240 10.800 1.00 91.19 110 ASP A N 1
ATOM 880 C CA . ASP A 1 110 ? 8.021 -12.185 9.542 1.00 91.19 110 ASP A CA 1
ATOM 881 C C . ASP A 1 110 ? 8.700 -10.810 9.391 1.00 91.19 110 ASP A C 1
ATOM 883 O O . ASP A 1 110 ? 8.039 -9.840 9.006 1.00 91.19 110 ASP A O 1
ATOM 887 N N . PRO A 1 111 ? 10.013 -10.700 9.674 1.00 89.62 111 PRO A N 1
ATOM 888 C CA . PRO A 1 111 ? 10.723 -9.423 9.622 1.00 89.62 111 PRO A CA 1
ATOM 889 C C . PRO A 1 111 ? 10.883 -8.884 8.193 1.00 89.62 111 PRO A C 1
ATOM 891 O O . PRO A 1 111 ? 11.244 -7.723 8.019 1.00 89.62 111 PRO A O 1
ATOM 894 N N . HIS A 1 112 ? 10.617 -9.699 7.167 1.00 92.69 112 HIS A N 1
ATOM 895 C CA . HIS A 1 112 ? 10.753 -9.307 5.765 1.00 92.69 112 HIS A CA 1
ATOM 896 C C . HIS A 1 112 ? 9.433 -8.841 5.145 1.00 92.69 112 HIS A C 1
ATOM 898 O O . HIS A 1 112 ? 9.366 -8.608 3.938 1.00 92.69 112 HIS A O 1
ATOM 904 N N . ARG A 1 113 ? 8.373 -8.729 5.953 1.00 93.06 113 ARG A N 1
ATOM 905 C CA . ARG A 1 113 ? 7.060 -8.251 5.520 1.00 93.06 113 ARG A CA 1
ATOM 906 C C . ARG A 1 113 ? 6.615 -7.083 6.376 1.00 93.06 113 ARG A C 1
ATOM 908 O O . ARG A 1 113 ? 6.286 -7.247 7.552 1.00 93.06 113 ARG A O 1
ATOM 915 N N . PHE A 1 114 ? 6.547 -5.912 5.767 1.00 95.56 114 PHE A N 1
ATOM 916 C CA . PHE A 1 114 ? 6.161 -4.689 6.453 1.00 95.56 114 PHE A CA 1
ATOM 917 C C . PHE A 1 114 ? 5.538 -3.688 5.485 1.00 95.56 114 PHE A C 1
ATOM 919 O O . PHE A 1 114 ? 5.611 -3.832 4.268 1.00 95.56 114 PHE A O 1
ATOM 926 N N . LYS A 1 115 ? 4.903 -2.662 6.041 1.00 96.94 115 LYS A N 1
ATOM 927 C CA . LYS A 1 115 ? 4.355 -1.535 5.286 1.00 96.94 115 LYS A CA 1
ATOM 928 C C . LYS A 1 115 ? 5.014 -0.253 5.740 1.00 96.94 115 LYS A C 1
ATOM 930 O O . LYS A 1 115 ? 5.257 -0.085 6.933 1.00 96.94 115 LYS A O 1
ATOM 935 N N . LEU A 1 116 ? 5.228 0.648 4.797 1.00 96.88 116 LEU A N 1
ATOM 936 C CA . LEU A 1 116 ? 5.612 2.031 5.050 1.00 96.88 116 LEU A CA 1
ATOM 937 C C . LEU A 1 116 ? 4.463 2.922 4.596 1.00 96.88 116 LEU A C 1
ATOM 939 O O . LEU A 1 116 ? 3.940 2.719 3.497 1.00 96.88 116 LEU A O 1
ATOM 943 N N . ILE A 1 117 ? 4.036 3.859 5.440 1.00 98.06 117 ILE A N 1
ATOM 944 C CA . ILE A 1 117 ? 2.949 4.793 5.138 1.00 98.06 117 ILE A CA 1
ATOM 945 C C . ILE A 1 117 ? 3.448 6.222 5.292 1.00 98.06 117 ILE A C 1
ATOM 947 O O . ILE A 1 117 ? 3.958 6.584 6.345 1.00 98.06 117 ILE A O 1
ATOM 951 N N . TRP A 1 118 ? 3.202 7.046 4.274 1.00 97.38 118 TRP A N 1
ATOM 952 C CA . TRP A 1 118 ? 3.528 8.469 4.256 1.00 97.38 118 TRP A CA 1
ATOM 953 C C . TRP A 1 118 ? 2.294 9.332 4.022 1.00 97.38 118 TRP A C 1
ATOM 955 O O . TRP A 1 118 ? 1.312 8.917 3.394 1.00 97.38 118 TRP A O 1
ATOM 965 N N . ARG A 1 119 ? 2.386 10.590 4.455 1.00 97.06 119 ARG A N 1
ATOM 966 C CA . ARG A 1 119 ? 1.431 11.641 4.110 1.00 97.06 119 ARG A CA 1
ATOM 967 C C . ARG A 1 119 ? 2.085 12.606 3.121 1.00 97.06 119 ARG A C 1
ATOM 969 O O . ARG A 1 119 ? 2.862 13.455 3.547 1.00 97.06 119 ARG A O 1
ATOM 976 N N . PRO A 1 120 ? 1.767 12.534 1.818 1.00 96.75 120 PRO A N 1
ATOM 977 C CA . PRO A 1 120 ? 2.389 13.419 0.843 1.00 96.75 120 PRO A CA 1
ATOM 978 C C . PRO A 1 120 ? 2.055 14.890 1.126 1.00 96.75 120 PRO A C 1
ATOM 980 O O . PRO A 1 120 ? 0.925 15.221 1.524 1.00 96.75 120 PRO A O 1
ATOM 983 N N . THR A 1 121 ? 3.034 15.766 0.891 1.00 96.00 121 THR A N 1
ATOM 984 C CA . THR A 1 121 ? 2.868 17.226 0.961 1.00 96.00 121 THR A CA 1
ATOM 985 C C . THR A 1 121 ? 1.917 17.727 -0.134 1.00 96.00 121 THR A C 1
ATOM 987 O O . THR A 1 121 ? 1.649 17.002 -1.100 1.00 96.00 121 THR A O 1
ATOM 990 N N . PRO A 1 122 ? 1.393 18.963 -0.038 1.00 94.31 122 PRO A N 1
ATOM 991 C CA . PRO A 1 122 ? 0.611 19.560 -1.120 1.00 94.31 122 PRO A CA 1
ATOM 992 C C . PRO A 1 122 ? 1.337 19.540 -2.473 1.00 94.31 122 PRO A C 1
ATOM 994 O O . PRO A 1 122 ? 0.713 19.263 -3.492 1.00 94.31 122 PRO A O 1
ATOM 997 N N . GLU A 1 123 ? 2.650 19.767 -2.489 1.00 93.31 123 GLU A N 1
ATOM 998 C CA . GLU A 1 123 ? 3.495 19.741 -3.688 1.00 93.31 123 GLU A CA 1
ATOM 999 C C . GLU A 1 123 ? 3.568 18.332 -4.279 1.00 93.31 123 GLU A C 1
ATOM 1001 O O . GLU A 1 123 ? 3.354 18.154 -5.475 1.00 93.31 123 GLU A O 1
ATOM 1006 N N . GLN A 1 124 ? 3.775 17.320 -3.436 1.00 94.06 124 GLN A N 1
ATOM 1007 C CA . GLN A 1 124 ? 3.826 15.920 -3.861 1.00 94.06 124 GLN A CA 1
ATOM 1008 C C . GLN A 1 124 ? 2.486 15.443 -4.414 1.00 94.06 124 GLN A C 1
ATOM 1010 O O . GLN A 1 124 ? 2.441 14.753 -5.427 1.00 94.06 124 GLN A O 1
ATOM 1015 N N . ARG A 1 125 ? 1.367 15.871 -3.819 1.00 93.38 125 ARG A N 1
ATOM 1016 C CA . ARG A 1 125 ? 0.022 15.558 -4.331 1.00 93.38 125 ARG A CA 1
ATOM 1017 C C . ARG A 1 125 ? -0.240 16.117 -5.731 1.00 93.38 125 ARG A C 1
ATOM 1019 O O . ARG A 1 125 ? -1.128 15.607 -6.404 1.00 93.38 125 ARG A O 1
ATOM 1026 N N . ARG A 1 126 ? 0.483 17.159 -6.163 1.00 90.31 126 ARG A N 1
ATOM 1027 C CA . ARG A 1 126 ? 0.352 17.717 -7.522 1.00 90.31 126 ARG A CA 1
ATOM 1028 C C . ARG A 1 126 ? 1.043 16.854 -8.577 1.00 90.31 126 ARG A C 1
ATOM 1030 O O . ARG A 1 126 ? 0.618 16.896 -9.727 1.00 90.31 126 ARG A O 1
ATOM 1037 N N . VAL A 1 127 ? 2.091 16.119 -8.200 1.00 89.75 127 VAL A N 1
ATOM 1038 C CA . VAL A 1 127 ? 2.884 15.289 -9.125 1.00 89.75 127 VAL A CA 1
ATOM 1039 C C . VAL A 1 127 ? 2.531 13.807 -9.047 1.00 89.75 127 VAL A C 1
ATOM 1041 O O . VAL A 1 127 ? 2.654 13.104 -10.044 1.00 89.75 127 VAL A O 1
ATOM 1044 N N . LEU A 1 128 ? 2.065 13.334 -7.888 1.00 89.62 128 LEU A N 1
ATOM 1045 C CA . LEU A 1 128 ? 1.583 11.968 -7.730 1.00 89.62 128 LEU A CA 1
ATOM 1046 C C . LEU A 1 128 ? 0.338 11.723 -8.597 1.00 89.62 128 LEU A C 1
ATOM 1048 O O . LEU A 1 128 ? -0.486 12.629 -8.781 1.00 89.62 128 LEU A O 1
ATOM 1052 N N . PRO A 1 129 ? 0.136 10.483 -9.072 1.00 87.19 129 PRO A N 1
ATOM 1053 C CA . PRO A 1 129 ? -1.119 10.098 -9.699 1.00 87.19 129 PRO A CA 1
ATOM 1054 C C . PRO A 1 129 ? -2.307 10.378 -8.781 1.00 87.19 129 PRO A C 1
ATOM 1056 O O . PRO A 1 129 ? -2.254 10.139 -7.574 1.00 87.19 129 PRO A O 1
ATOM 1059 N N . LYS A 1 130 ? -3.423 10.829 -9.372 1.00 86.31 130 LYS A N 1
ATOM 1060 C CA . LYS A 1 130 ? -4.660 11.117 -8.623 1.00 86.31 130 LYS A CA 1
ATOM 1061 C C . LYS A 1 130 ? -5.145 9.914 -7.815 1.00 86.31 130 LYS A C 1
ATOM 1063 O O . LYS A 1 130 ? -5.694 10.106 -6.739 1.00 86.31 130 LYS A O 1
ATOM 1068 N N . GLN A 1 131 ? -4.974 8.713 -8.368 1.00 88.62 131 GLN A N 1
ATOM 1069 C CA . GLN A 1 131 ? -5.140 7.426 -7.699 1.00 88.62 131 GLN A CA 1
ATOM 1070 C C . GLN A 1 131 ? -4.189 6.426 -8.343 1.00 88.62 131 GLN A C 1
ATOM 1072 O O . GLN A 1 131 ? -4.103 6.367 -9.571 1.00 88.62 131 GLN A O 1
ATOM 1077 N N . TYR A 1 132 ? -3.516 5.620 -7.532 1.00 88.69 132 TYR A N 1
ATOM 1078 C CA . TYR A 1 132 ? -2.635 4.574 -8.031 1.00 88.69 132 TYR A CA 1
ATOM 1079 C C . TYR A 1 132 ? -2.640 3.350 -7.125 1.00 88.69 132 TYR A C 1
ATOM 1081 O O . TYR A 1 132 ? -2.613 3.465 -5.899 1.00 88.69 132 TYR A O 1
ATOM 1089 N N . CYS A 1 133 ? -2.697 2.185 -7.760 1.00 89.38 133 CYS A N 1
ATOM 1090 C CA . CYS A 1 133 ? -2.526 0.876 -7.153 1.00 89.38 133 CYS A CA 1
ATOM 1091 C C . CYS A 1 133 ? -1.669 0.058 -8.116 1.00 89.38 133 CYS A C 1
ATOM 1093 O O . CYS A 1 133 ? -2.135 -0.321 -9.191 1.00 89.38 133 CYS A O 1
ATOM 1095 N N . GLY A 1 134 ? -0.419 -0.179 -7.743 1.00 86.38 134 GLY A N 1
ATOM 1096 C CA . GLY A 1 134 ? 0.561 -0.867 -8.570 1.00 86.38 134 GLY A CA 1
ATOM 1097 C C . GLY A 1 134 ? 1.245 -2.001 -7.835 1.00 86.38 134 GLY A C 1
ATOM 1098 O O . GLY A 1 134 ? 1.130 -2.136 -6.618 1.00 86.38 134 GLY A O 1
ATOM 1099 N N . LYS A 1 135 ? 1.945 -2.827 -8.608 1.00 88.25 135 LYS A N 1
ATOM 1100 C CA . LYS A 1 135 ? 2.735 -3.948 -8.107 1.00 88.25 135 LYS A CA 1
ATOM 1101 C C . LYS A 1 135 ? 4.043 -4.022 -8.879 1.00 88.25 135 LYS A C 1
ATOM 1103 O O . LYS A 1 135 ? 4.002 -4.134 -10.103 1.00 88.25 135 LYS A O 1
ATOM 1108 N N . ASP A 1 136 ? 5.159 -4.046 -8.158 1.00 88.50 136 ASP A N 1
ATOM 1109 C CA . ASP A 1 136 ? 6.493 -4.395 -8.659 1.00 88.50 136 ASP A CA 1
ATOM 1110 C C . ASP A 1 136 ? 6.834 -5.821 -8.179 1.00 88.50 136 ASP A C 1
ATOM 1112 O O . ASP A 1 136 ? 7.275 -6.009 -7.039 1.00 88.50 136 ASP A O 1
ATOM 1116 N N . PRO A 1 137 ? 6.519 -6.865 -8.971 1.00 89.75 137 PRO A N 1
ATOM 1117 C CA . PRO A 1 137 ? 6.733 -8.250 -8.574 1.00 89.75 137 PRO A CA 1
ATOM 1118 C C . PRO A 1 137 ? 8.215 -8.634 -8.676 1.00 89.75 137 PRO A C 1
ATOM 1120 O O . PRO A 1 137 ? 8.825 -8.523 -9.738 1.00 89.75 137 PRO A O 1
ATOM 1123 N N . THR A 1 138 ? 8.772 -9.190 -7.602 1.00 88.38 138 THR A N 1
ATOM 1124 C CA . THR A 1 138 ? 10.196 -9.570 -7.520 1.00 88.38 138 THR A CA 1
ATOM 1125 C C . THR A 1 138 ? 10.411 -11.074 -7.559 1.00 88.38 138 THR A C 1
ATOM 1127 O O . THR A 1 138 ? 11.444 -11.548 -8.031 1.00 88.38 138 THR A O 1
ATOM 1130 N N . LYS A 1 139 ? 9.409 -11.847 -7.129 1.00 88.25 139 LYS A N 1
ATOM 1131 C CA . LYS A 1 139 ? 9.429 -13.310 -7.179 1.00 88.25 139 LYS A CA 1
ATOM 1132 C C . LYS A 1 139 ? 8.040 -13.845 -7.516 1.00 88.25 139 LYS A C 1
ATOM 1134 O O . LYS A 1 139 ? 7.069 -13.489 -6.842 1.00 88.25 139 LYS A O 1
ATOM 1139 N N . PRO A 1 140 ? 7.898 -14.710 -8.533 1.00 89.81 140 PRO A N 1
ATOM 1140 C CA . PRO A 1 140 ? 6.604 -15.289 -8.857 1.00 89.81 140 PRO A CA 1
ATOM 1141 C C . PRO A 1 140 ? 6.145 -16.271 -7.762 1.00 89.81 140 PRO A C 1
ATOM 1143 O O . PRO A 1 140 ? 6.979 -16.911 -7.120 1.00 89.81 140 PRO A O 1
ATOM 1146 N N . PRO A 1 141 ? 4.826 -16.439 -7.562 1.00 90.12 141 PRO A N 1
ATOM 1147 C CA . PRO A 1 141 ? 4.305 -17.497 -6.701 1.00 90.12 141 PRO A CA 1
ATOM 1148 C C . PRO A 1 141 ? 4.671 -18.883 -7.244 1.00 90.12 141 PRO A C 1
ATOM 1150 O O . PRO A 1 141 ? 4.595 -19.119 -8.452 1.00 90.12 141 PRO A O 1
ATOM 1153 N N . VAL A 1 142 ? 4.973 -19.818 -6.344 1.00 90.06 142 VAL A N 1
ATOM 1154 C CA . VAL A 1 142 ? 5.132 -21.240 -6.678 1.00 90.06 142 VAL A CA 1
ATOM 1155 C C . VAL A 1 142 ? 3.759 -21.898 -6.629 1.00 90.06 142 VAL A C 1
ATOM 1157 O O . VAL A 1 142 ? 3.038 -21.768 -5.636 1.00 90.06 142 VAL A O 1
ATOM 1160 N N . LYS A 1 143 ? 3.384 -22.585 -7.710 1.00 93.88 143 LYS A N 1
ATOM 1161 C CA . LYS A 1 143 ? 2.061 -23.192 -7.869 1.00 93.88 143 LYS A CA 1
ATOM 1162 C C . LYS A 1 143 ? 2.159 -24.654 -8.271 1.00 93.88 143 LYS A C 1
ATOM 1164 O O . LYS A 1 143 ? 3.002 -25.006 -9.092 1.00 93.88 143 LYS A O 1
ATOM 1169 N N . GLU A 1 144 ? 1.224 -25.450 -7.773 1.00 88.81 144 GLU A N 1
ATOM 1170 C CA . GLU A 1 144 ? 0.944 -26.799 -8.255 1.00 88.81 144 GLU A CA 1
ATOM 1171 C C . GLU A 1 144 ? -0.503 -26.832 -8.759 1.00 88.81 144 GLU A C 1
ATOM 1173 O O . GLU A 1 144 ? -1.471 -26.682 -8.011 1.00 88.81 144 GLU A O 1
ATOM 1178 N N . GLY A 1 145 ? -0.668 -26.888 -10.082 1.00 89.25 145 GLY A N 1
ATOM 1179 C CA . GLY A 1 145 ? -1.971 -26.675 -10.711 1.00 89.25 145 GLY A CA 1
ATOM 1180 C C . GLY A 1 145 ? -2.564 -25.298 -10.371 1.00 89.25 145 GLY A C 1
ATOM 1181 O O . GLY A 1 145 ? -2.031 -24.260 -10.768 1.00 89.25 145 GLY A O 1
ATOM 1182 N N . LYS A 1 146 ? -3.707 -25.290 -9.672 1.00 84.94 146 LYS A N 1
ATOM 1183 C CA . LYS A 1 146 ? -4.389 -24.062 -9.210 1.00 84.94 146 LYS A CA 1
ATOM 1184 C C . LYS A 1 146 ? -4.004 -23.658 -7.786 1.00 84.94 146 LYS A C 1
ATOM 1186 O O . LYS A 1 146 ? -4.377 -22.566 -7.357 1.00 84.94 146 LYS A O 1
ATOM 1191 N N . GLU A 1 147 ? -3.297 -24.517 -7.065 1.00 85.38 147 GLU A N 1
ATOM 1192 C CA . GLU A 1 147 ? -2.910 -24.278 -5.683 1.00 85.38 147 GLU A CA 1
ATOM 1193 C C . GLU A 1 147 ? -1.643 -23.424 -5.621 1.00 85.38 147 GLU A C 1
ATOM 1195 O O . GLU A 1 147 ? -0.715 -23.596 -6.413 1.00 85.38 147 GLU A O 1
ATOM 1200 N N . VAL A 1 148 ? -1.616 -22.462 -4.697 1.00 86.00 148 VAL A N 1
ATOM 1201 C CA . VAL A 1 148 ? -0.448 -21.612 -4.446 1.00 86.00 148 VAL A CA 1
ATOM 1202 C C . VAL A 1 148 ? 0.293 -22.191 -3.249 1.00 86.00 148 VAL A C 1
ATOM 1204 O O . VAL A 1 148 ? -0.110 -21.963 -2.112 1.00 86.00 148 VAL A O 1
ATOM 1207 N N . LEU A 1 149 ? 1.379 -22.914 -3.518 1.00 86.12 149 LEU A N 1
ATOM 1208 C CA . LEU A 1 149 ? 2.232 -23.511 -2.488 1.00 86.12 149 LEU A CA 1
ATOM 1209 C C . LEU A 1 149 ? 3.057 -22.444 -1.763 1.00 86.12 149 LEU A C 1
ATOM 1211 O O . LEU A 1 149 ? 3.249 -22.503 -0.552 1.00 86.12 149 LEU A O 1
ATOM 1215 N N . GLN A 1 150 ? 3.534 -21.442 -2.508 1.00 84.19 150 GLN A N 1
ATOM 1216 C CA . GLN A 1 150 ? 4.219 -20.277 -1.954 1.00 84.19 150 GLN A CA 1
ATOM 1217 C C . GLN A 1 150 ? 3.724 -19.014 -2.644 1.00 84.19 150 GLN A C 1
ATOM 1219 O O . GLN A 1 150 ? 3.631 -18.951 -3.873 1.00 84.19 150 GLN A O 1
ATOM 1224 N N . LYS A 1 151 ? 3.413 -17.989 -1.849 1.00 86.31 151 LYS A N 1
ATOM 1225 C CA . LYS A 1 151 ? 3.061 -16.675 -2.387 1.00 86.31 151 LYS A CA 1
ATOM 1226 C C . LYS A 1 151 ? 4.268 -16.055 -3.086 1.00 86.31 151 LYS A C 1
ATOM 1228 O O . LYS A 1 151 ? 5.406 -16.302 -2.700 1.00 86.31 151 LYS A O 1
ATOM 1233 N N . GLY A 1 152 ? 3.990 -15.263 -4.117 1.00 89.88 152 GLY A N 1
ATOM 1234 C CA . GLY A 1 152 ? 5.008 -14.417 -4.725 1.00 89.88 152 GLY A CA 1
ATOM 1235 C C . GLY A 1 152 ? 5.436 -13.316 -3.762 1.00 89.88 152 GLY A C 1
ATOM 1236 O O . GLY 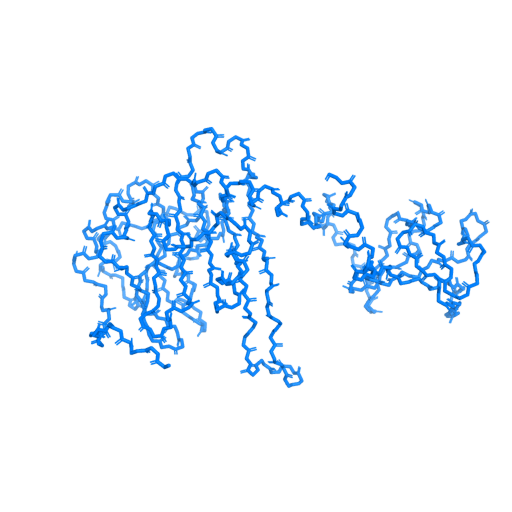A 1 152 ? 4.785 -13.095 -2.741 1.00 89.88 152 GLY A O 1
ATOM 1237 N N . GLU A 1 153 ? 6.508 -12.633 -4.123 1.00 91.81 153 GLU A N 1
ATOM 1238 C CA . GLU A 1 153 ? 7.046 -11.491 -3.390 1.00 91.81 153 GLU A CA 1
ATOM 1239 C C . GLU A 1 153 ? 7.047 -10.264 -4.303 1.00 91.81 153 GLU A C 1
ATOM 1241 O O . GLU A 1 153 ? 7.025 -10.379 -5.538 1.00 91.81 153 GLU A O 1
ATOM 1246 N N . GLY A 1 154 ? 7.037 -9.086 -3.696 1.00 93.56 154 GLY A N 1
ATOM 1247 C CA . GLY A 1 154 ? 7.112 -7.824 -4.414 1.00 93.56 154 GLY A CA 1
ATOM 1248 C C . GLY A 1 154 ? 6.764 -6.637 -3.537 1.00 93.56 154 GLY A C 1
ATOM 1249 O O . GLY A 1 154 ? 6.529 -6.782 -2.337 1.00 93.56 154 GLY A O 1
ATOM 1250 N N . VAL A 1 155 ? 6.714 -5.471 -4.167 1.00 92.94 155 VAL A N 1
ATOM 1251 C CA . VAL A 1 155 ? 6.255 -4.235 -3.538 1.00 92.94 155 VAL A CA 1
ATOM 1252 C C . VAL A 1 155 ? 4.909 -3.872 -4.155 1.00 92.94 155 VAL A C 1
ATOM 1254 O O . VAL A 1 155 ? 4.831 -3.649 -5.362 1.00 92.94 155 VAL A O 1
ATOM 1257 N N . ASP A 1 156 ? 3.850 -3.838 -3.350 1.00 93.56 156 ASP A N 1
ATOM 1258 C CA . ASP A 1 156 ? 2.568 -3.265 -3.769 1.00 93.56 156 ASP A CA 1
ATOM 1259 C C . ASP A 1 156 ? 2.531 -1.791 -3.343 1.00 93.56 156 ASP A C 1
ATOM 1261 O O . ASP A 1 156 ? 2.810 -1.466 -2.188 1.00 93.56 156 ASP A O 1
ATOM 1265 N N . GLN A 1 157 ? 2.209 -0.882 -4.261 1.00 92.81 157 GLN A N 1
ATOM 1266 C CA . GLN A 1 157 ? 2.143 0.552 -3.971 1.00 92.81 157 GLN A CA 1
ATOM 1267 C C . GLN A 1 157 ? 0.719 1.072 -4.096 1.00 92.81 157 GLN A C 1
ATOM 1269 O O . GLN A 1 157 ? 0.014 0.782 -5.060 1.00 92.81 157 GLN A O 1
ATOM 1274 N N . PHE A 1 158 ? 0.329 1.916 -3.149 1.00 94.31 158 PHE A N 1
ATOM 1275 C CA . PHE A 1 158 ? -0.971 2.567 -3.112 1.00 94.31 158 PHE A CA 1
ATOM 1276 C C . PHE A 1 158 ? -0.755 4.057 -2.892 1.00 94.31 158 PHE A C 1
ATOM 1278 O O . PHE A 1 158 ? -0.157 4.435 -1.890 1.00 94.31 158 PHE A O 1
ATOM 1285 N N . ALA A 1 159 ? -1.244 4.908 -3.789 1.00 93.44 159 ALA A N 1
ATOM 1286 C CA . ALA A 1 159 ? -1.157 6.356 -3.629 1.00 93.44 159 ALA A CA 1
ATOM 1287 C C . ALA A 1 159 ? -2.521 6.998 -3.860 1.00 93.44 159 ALA A C 1
ATOM 1289 O O . ALA A 1 159 ? -3.108 6.846 -4.933 1.00 93.44 159 ALA A O 1
ATOM 1290 N N . LEU A 1 160 ? -3.016 7.705 -2.837 1.00 91.94 160 LEU A N 1
ATOM 1291 C CA . LEU A 1 160 ? -4.253 8.495 -2.889 1.00 91.94 160 LEU A CA 1
ATOM 1292 C C . LEU A 1 160 ? -5.476 7.684 -3.363 1.00 91.94 160 LEU A C 1
ATOM 1294 O O . LEU A 1 160 ? -6.407 8.206 -3.972 1.00 91.94 160 LEU A O 1
ATOM 1298 N N . HIS A 1 161 ? -5.457 6.370 -3.140 1.00 90.50 161 HIS A N 1
ATOM 1299 C CA . HIS A 1 161 ? -6.361 5.443 -3.799 1.00 90.50 161 HIS A CA 1
ATOM 1300 C C . HIS A 1 161 ? -7.644 5.246 -2.989 1.00 90.50 161 HIS A C 1
ATOM 1302 O O . HIS A 1 161 ? -7.690 4.440 -2.053 1.00 90.50 161 HIS A O 1
ATOM 1308 N N . ASN A 1 162 ? -8.722 5.912 -3.412 1.00 85.06 162 ASN A N 1
ATOM 1309 C CA . ASN A 1 162 ? -10.052 5.668 -2.856 1.00 85.06 162 ASN A CA 1
ATOM 1310 C C . ASN A 1 162 ? -10.473 4.213 -3.135 1.00 85.06 162 ASN A C 1
ATOM 1312 O O . ASN A 1 162 ? -10.382 3.730 -4.261 1.00 85.06 162 ASN A O 1
ATOM 1316 N N . GLY A 1 163 ? -10.891 3.491 -2.099 1.00 86.62 163 GLY A N 1
ATOM 1317 C CA . GLY A 1 163 ? -11.241 2.070 -2.185 1.00 86.62 163 GLY A CA 1
ATOM 1318 C C . GLY A 1 163 ? -10.110 1.101 -1.836 1.00 86.62 163 GLY A C 1
ATOM 1319 O O . GLY A 1 163 ? -10.347 -0.105 -1.821 1.00 86.62 163 GLY A O 1
ATOM 1320 N N . SER A 1 164 ? -8.924 1.608 -1.478 1.00 92.94 164 SER A N 1
ATOM 1321 C CA . SER A 1 164 ? -7.848 0.811 -0.873 1.00 92.94 164 SER A CA 1
ATOM 1322 C C . SER A 1 164 ? -7.696 1.122 0.616 1.00 92.94 164 SER A C 1
ATOM 1324 O O . SER A 1 164 ? -7.876 2.262 1.048 1.00 92.94 164 SER A O 1
ATOM 1326 N N . GLN A 1 165 ? -7.383 0.100 1.410 1.00 95.00 165 GLN A N 1
ATOM 1327 C CA . GLN A 1 165 ? -7.163 0.222 2.851 1.00 95.00 165 GLN A CA 1
ATOM 1328 C C . GLN A 1 165 ? -5.943 -0.584 3.276 1.00 95.00 165 GLN A C 1
ATOM 1330 O O . GLN A 1 165 ? -5.682 -1.642 2.699 1.00 95.00 165 GLN A O 1
ATOM 1335 N N . MET A 1 166 ? -5.247 -0.115 4.307 1.00 96.56 166 MET A N 1
ATOM 1336 C CA . MET A 1 166 ? -4.131 -0.832 4.916 1.00 96.56 166 MET A CA 1
ATOM 1337 C C . MET A 1 166 ? -4.458 -1.216 6.345 1.00 96.56 166 MET A C 1
ATOM 1339 O O . MET A 1 166 ? -4.842 -0.368 7.143 1.00 96.56 166 MET A O 1
ATOM 1343 N N . VAL A 1 167 ? -4.259 -2.493 6.681 1.00 96.75 167 VAL A N 1
ATOM 1344 C CA . VAL A 1 167 ? -4.294 -2.943 8.075 1.00 96.75 167 VAL A CA 1
ATOM 1345 C C . VAL A 1 167 ? -3.051 -2.413 8.772 1.00 96.75 167 VAL A C 1
ATOM 1347 O O . VAL A 1 167 ? -1.937 -2.729 8.354 1.00 96.75 167 VAL A O 1
ATOM 1350 N N . VAL A 1 168 ? -3.252 -1.619 9.820 1.00 96.81 168 VAL A N 1
ATOM 1351 C CA . VAL A 1 168 ? -2.163 -0.930 10.518 1.00 96.81 168 VAL A CA 1
ATOM 1352 C C . VAL A 1 168 ? -1.822 -1.570 11.855 1.00 96.81 168 VAL A C 1
ATOM 1354 O O . VAL A 1 168 ? -0.682 -1.474 12.278 1.00 96.81 168 VAL A O 1
ATOM 1357 N N . VAL A 1 169 ? -2.755 -2.258 12.517 1.00 96.62 169 VAL A N 1
ATOM 1358 C CA . VAL A 1 169 ? -2.488 -2.946 13.794 1.00 96.62 169 VAL A CA 1
ATOM 1359 C C . VAL A 1 169 ? -3.492 -4.066 14.043 1.00 96.62 169 VAL A C 1
ATOM 1361 O O . VAL A 1 169 ? -4.643 -3.976 13.610 1.00 96.62 169 VAL A O 1
ATOM 1364 N N . GLY A 1 170 ? -3.076 -5.111 14.759 1.00 94.69 170 GLY A N 1
ATOM 1365 C CA . GLY A 1 170 ? -3.927 -6.228 15.178 1.00 94.69 170 GLY A CA 1
ATOM 1366 C C . GLY A 1 170 ? -3.573 -7.543 14.490 1.00 94.69 170 GLY A C 1
ATOM 1367 O O . GLY A 1 170 ? -2.469 -7.720 13.986 1.00 94.69 170 GLY A O 1
ATOM 1368 N N . ARG A 1 171 ? -4.493 -8.505 14.469 1.00 92.88 171 ARG A N 1
ATOM 1369 C CA . ARG A 1 171 ? -4.172 -9.893 14.109 1.00 92.88 171 ARG A CA 1
ATOM 1370 C C . ARG A 1 171 ? -4.016 -10.111 12.599 1.00 92.88 171 ARG A C 1
ATOM 1372 O O . ARG A 1 171 ? -4.864 -9.705 11.805 1.00 92.88 171 ARG A O 1
ATOM 1379 N N . HIS A 1 172 ? -2.986 -10.857 12.197 1.00 91.44 172 HIS A N 1
ATOM 1380 C CA . HIS A 1 172 ? -2.857 -11.372 10.832 1.00 91.44 172 HIS A CA 1
ATOM 1381 C C . HIS A 1 172 ? -3.516 -12.759 10.699 1.00 91.44 172 HIS A C 1
ATOM 1383 O O . HIS A 1 172 ? -3.406 -13.619 11.575 1.00 91.44 172 HIS A O 1
ATOM 1389 N N . TYR A 1 173 ? -4.211 -13.009 9.585 1.00 87.69 173 TYR A N 1
ATOM 1390 C CA . TYR A 1 173 ? -5.037 -14.214 9.404 1.00 87.69 173 TYR A CA 1
ATOM 1391 C C . TYR A 1 173 ? -4.255 -15.530 9.333 1.00 87.69 173 TYR A C 1
ATOM 1393 O O . TYR A 1 173 ? -4.734 -16.551 9.811 1.00 87.69 173 TYR A O 1
ATOM 1401 N N . THR A 1 174 ? -3.031 -15.507 8.797 1.00 84.12 174 THR A N 1
ATOM 1402 C CA . THR A 1 174 ? -2.126 -16.674 8.789 1.00 84.12 174 THR A CA 1
ATOM 1403 C C . THR A 1 174 ? -1.320 -16.815 10.086 1.00 84.12 174 THR A C 1
ATOM 1405 O O . THR A 1 174 ? -0.331 -17.540 10.105 1.00 84.12 174 THR A O 1
ATOM 1408 N N . GLY A 1 175 ? -1.675 -16.077 11.142 1.00 84.69 175 GLY A N 1
ATOM 1409 C CA . GLY A 1 175 ? -0.898 -15.982 12.378 1.00 84.69 175 GLY A CA 1
ATOM 1410 C C . GLY A 1 175 ? 0.047 -14.778 12.411 1.00 84.69 175 GLY A C 1
ATOM 1411 O O . GLY A 1 175 ? 0.370 -14.200 11.366 1.00 84.69 175 GLY A O 1
ATOM 1412 N N . GLY A 1 176 ? 0.480 -14.431 13.626 1.00 90.06 176 GLY A N 1
ATOM 1413 C CA . GLY A 1 176 ? 1.201 -13.196 13.948 1.00 90.06 176 GLY A CA 1
ATOM 1414 C C . GLY A 1 176 ? 0.293 -11.971 14.054 1.00 90.06 176 GLY A C 1
ATOM 1415 O O . GLY A 1 176 ? -0.931 -12.063 13.891 1.00 90.06 176 GLY A O 1
ATOM 1416 N N . ASN A 1 177 ? 0.904 -10.820 14.301 1.00 93.12 177 ASN A N 1
ATOM 1417 C CA . ASN A 1 177 ? 0.248 -9.531 14.452 1.00 93.12 177 ASN A CA 1
ATOM 1418 C C . ASN A 1 177 ? 0.956 -8.444 13.640 1.00 93.12 177 ASN A C 1
ATOM 1420 O O . ASN A 1 177 ? 2.171 -8.461 13.454 1.00 93.12 177 ASN A O 1
ATOM 1424 N N . TYR A 1 178 ? 0.158 -7.489 13.179 1.00 95.25 178 TYR A N 1
ATOM 1425 C CA . TYR A 1 178 ? 0.613 -6.190 12.721 1.00 95.25 178 TYR A CA 1
ATOM 1426 C C . TYR A 1 178 ? 0.929 -5.325 13.941 1.00 95.25 178 TYR A C 1
ATOM 1428 O O . TYR A 1 178 ? 0.056 -5.122 14.792 1.00 95.25 178 TYR A O 1
ATOM 1436 N N . CYS A 1 179 ? 2.153 -4.819 14.013 1.00 94.25 179 CYS A N 1
ATOM 1437 C CA . CYS A 1 179 ? 2.647 -3.999 15.115 1.00 94.25 179 CYS A CA 1
ATOM 1438 C C . CYS A 1 179 ? 3.531 -2.860 14.598 1.00 94.25 179 CYS A C 1
ATOM 1440 O O . CYS A 1 179 ? 3.955 -2.860 13.441 1.00 94.25 179 CYS A O 1
ATOM 1442 N N . TRP A 1 180 ? 3.798 -1.880 15.456 1.00 94.19 180 TRP A N 1
ATOM 1443 C CA . TRP A 1 180 ? 4.680 -0.757 15.148 1.00 94.19 180 TRP A CA 1
ATOM 1444 C C . TRP A 1 180 ? 5.934 -0.872 16.006 1.00 94.19 180 TRP A C 1
ATOM 1446 O O . TRP A 1 180 ? 5.791 -1.058 17.217 1.00 94.19 180 TRP A O 1
ATOM 1456 N N . PRO A 1 181 ? 7.135 -0.755 15.425 1.00 89.81 181 PRO A N 1
ATOM 1457 C CA . PRO A 1 181 ? 8.341 -0.531 16.209 1.00 89.81 181 PRO A CA 1
ATOM 1458 C C . P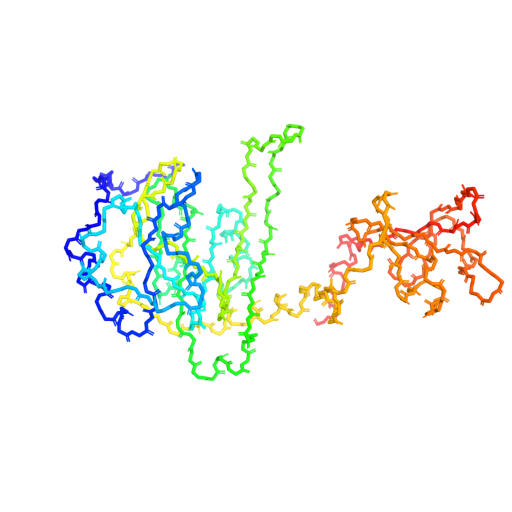RO A 1 181 ? 8.237 0.757 17.035 1.00 89.81 181 PRO A C 1
ATOM 1460 O O . PRO A 1 181 ? 7.482 1.678 16.695 1.00 89.81 181 PRO A O 1
ATOM 1463 N N . ASP A 1 182 ? 9.017 0.830 18.109 1.00 87.69 182 ASP A N 1
ATOM 1464 C CA . ASP A 1 182 ? 9.080 2.018 18.957 1.00 87.69 182 ASP A CA 1
ATOM 1465 C C . ASP A 1 182 ? 9.477 3.249 18.136 1.00 87.69 182 ASP A C 1
ATOM 1467 O O . ASP A 1 182 ? 10.415 3.219 17.340 1.00 87.69 182 ASP A O 1
ATOM 1471 N N . GLY A 1 183 ? 8.720 4.335 18.301 1.00 89.31 183 GLY A N 1
ATOM 1472 C CA . GLY A 1 183 ? 8.936 5.583 17.567 1.00 89.31 183 GLY A CA 1
ATOM 1473 C C . GLY A 1 183 ? 8.595 5.541 16.073 1.00 89.31 183 GLY A C 1
ATOM 1474 O O . GLY A 1 183 ? 8.818 6.540 15.400 1.00 89.31 183 GLY A O 1
ATOM 1475 N N . GLN A 1 184 ? 8.047 4.437 15.550 1.00 92.88 184 GLN A N 1
ATOM 1476 C CA . GLN A 1 184 ? 7.659 4.292 14.138 1.00 92.88 184 GLN A CA 1
ATOM 1477 C C . GLN A 1 184 ? 6.154 4.042 13.956 1.00 92.88 184 GLN A C 1
ATOM 1479 O O . GLN A 1 184 ? 5.727 3.453 12.963 1.00 92.88 184 GLN A O 1
ATOM 1484 N N . GLY A 1 185 ? 5.331 4.450 14.924 1.00 95.19 185 GLY A N 1
ATOM 1485 C CA . GLY A 1 185 ? 3.877 4.338 14.843 1.00 95.19 185 GLY A CA 1
ATOM 1486 C C . GLY A 1 185 ? 3.215 5.488 14.077 1.00 95.19 185 GLY A C 1
ATOM 1487 O O . GLY A 1 185 ? 3.873 6.191 13.309 1.00 95.19 185 GLY A O 1
ATOM 1488 N N . PRO A 1 186 ? 1.904 5.710 14.278 1.00 96.62 186 PRO A N 1
ATOM 1489 C CA . PRO A 1 186 ? 1.166 6.779 13.601 1.00 96.62 186 PRO A CA 1
ATOM 1490 C C . PRO A 1 186 ? 1.743 8.179 13.849 1.00 96.62 186 PRO A C 1
ATOM 1492 O O . PRO A 1 186 ? 1.652 9.046 12.983 1.00 96.62 186 PRO A O 1
ATOM 1495 N N . GLU A 1 187 ? 2.369 8.400 15.004 1.00 95.44 187 GLU A N 1
ATOM 1496 C CA . GLU A 1 187 ? 3.066 9.644 15.335 1.00 95.44 187 GLU A CA 1
ATOM 1497 C C . GLU A 1 187 ? 4.299 9.927 14.458 1.00 95.44 187 GLU A C 1
ATOM 1499 O O . GLU A 1 187 ? 4.704 11.081 14.339 1.00 95.44 187 GLU A O 1
ATOM 1504 N N . ALA A 1 188 ? 4.864 8.904 13.810 1.00 96.00 188 ALA A N 1
ATOM 1505 C CA . ALA A 1 188 ? 5.993 9.031 12.892 1.00 96.00 188 ALA A CA 1
ATOM 1506 C C . ALA A 1 188 ? 5.565 9.327 11.446 1.00 96.00 188 ALA A C 1
ATOM 1508 O O . ALA A 1 188 ? 6.415 9.408 10.563 1.00 96.00 188 ALA A O 1
ATOM 1509 N N . LEU A 1 189 ? 4.261 9.462 11.168 1.00 96.56 189 LEU A N 1
ATOM 1510 C CA . LEU A 1 189 ? 3.753 9.703 9.820 1.00 96.56 189 LEU A CA 1
ATOM 1511 C C . LEU A 1 189 ? 4.385 10.965 9.214 1.00 96.56 189 LEU A C 1
ATOM 1513 O O . LEU A 1 189 ? 4.119 12.090 9.637 1.00 96.56 189 LEU A O 1
ATOM 1517 N N . ALA A 1 190 ? 5.198 10.759 8.183 1.00 95.81 190 ALA A N 1
ATOM 1518 C CA . ALA A 1 190 ? 6.060 11.784 7.603 1.00 95.81 190 ALA A CA 1
ATOM 1519 C C . ALA A 1 190 ? 5.700 12.062 6.133 1.00 95.81 190 ALA A C 1
ATOM 1521 O O . ALA A 1 190 ? 5.001 11.257 5.502 1.00 95.81 190 ALA A O 1
ATOM 1522 N N . PRO A 1 191 ? 6.182 13.181 5.560 1.00 95.88 191 PRO A N 1
ATOM 1523 C CA . PRO A 1 191 ? 6.184 13.397 4.118 1.00 95.88 191 PRO A CA 1
ATOM 1524 C C . PRO A 1 191 ? 6.819 12.241 3.343 1.00 95.88 191 PRO A C 1
ATOM 1526 O O . PRO A 1 191 ? 7.741 11.588 3.830 1.00 95.88 191 PRO A O 1
ATOM 1529 N N . LEU A 1 192 ? 6.345 12.012 2.118 1.00 93.75 192 LEU A N 1
ATOM 1530 C CA . LEU A 1 192 ? 6.915 11.004 1.224 1.00 93.75 192 LEU A CA 1
ATOM 1531 C C . LEU A 1 192 ? 8.334 11.442 0.809 1.00 93.75 192 LEU A C 1
ATOM 1533 O O . LEU A 1 192 ? 8.490 12.576 0.367 1.00 93.75 192 LEU A O 1
ATOM 1537 N N . PRO A 1 193 ? 9.384 10.617 0.913 1.00 91.00 193 PRO A N 1
ATOM 1538 C CA . PRO A 1 193 ? 10.684 10.977 0.353 1.00 91.00 193 PRO A CA 1
ATOM 1539 C C . PRO A 1 193 ? 10.599 11.147 -1.171 1.00 91.00 193 PRO A C 1
ATOM 1541 O O . PRO A 1 193 ? 9.824 10.450 -1.830 1.00 91.00 193 PRO A O 1
ATOM 1544 N N . SER A 1 194 ? 11.395 12.053 -1.749 1.00 88.75 194 SER A N 1
ATOM 1545 C CA . SER A 1 194 ? 11.367 12.327 -3.198 1.00 88.75 194 SER A CA 1
ATOM 1546 C C . SER A 1 194 ? 11.592 11.065 -4.028 1.00 88.75 194 SER A C 1
ATOM 1548 O O . SER A 1 194 ? 10.852 10.818 -4.966 1.00 88.75 194 SER A O 1
ATOM 1550 N N . GLN A 1 195 ? 12.516 10.208 -3.603 1.00 86.94 195 GLN A N 1
ATOM 1551 C CA . GLN A 1 195 ? 12.850 8.956 -4.284 1.00 86.94 195 GLN A CA 1
ATOM 1552 C C . GLN A 1 195 ? 11.657 7.993 -4.347 1.00 86.94 195 GLN A C 1
ATOM 1554 O O . GLN A 1 195 ? 11.413 7.366 -5.373 1.00 86.94 195 GLN A O 1
ATOM 1559 N N . TRP A 1 196 ? 10.869 7.909 -3.269 1.00 89.19 196 TRP A N 1
ATOM 1560 C CA . TRP A 1 196 ? 9.630 7.129 -3.251 1.00 89.19 196 TRP A CA 1
ATOM 1561 C C . TRP A 1 196 ? 8.546 7.760 -4.132 1.00 89.19 196 TRP A C 1
ATOM 1563 O O . TRP A 1 196 ? 7.774 7.044 -4.768 1.00 89.19 196 TRP A O 1
ATOM 1573 N N . CYS A 1 197 ? 8.488 9.094 -4.186 1.00 90.00 197 CYS A N 1
ATOM 1574 C CA . CYS A 1 197 ? 7.590 9.819 -5.081 1.00 90.00 197 CYS A CA 1
ATOM 1575 C C . CYS A 1 197 ? 7.926 9.536 -6.551 1.00 90.00 197 CYS A C 1
ATOM 1577 O O . CYS A 1 197 ? 7.037 9.151 -7.311 1.00 90.00 197 CYS A O 1
ATOM 1579 N N . ASP A 1 198 ? 9.199 9.665 -6.923 1.00 87.81 198 ASP A N 1
ATOM 1580 C CA . ASP A 1 198 ? 9.700 9.406 -8.272 1.00 87.81 198 ASP A CA 1
ATOM 1581 C C . ASP A 1 198 ? 9.450 7.950 -8.661 1.00 87.81 198 ASP A C 1
ATOM 1583 O O . ASP A 1 198 ? 8.880 7.691 -9.716 1.00 87.81 198 ASP A O 1
ATOM 1587 N N . TYR A 1 199 ? 9.743 7.005 -7.763 1.00 86.81 199 TYR A N 1
ATOM 1588 C CA . TYR A 1 199 ? 9.453 5.589 -7.977 1.00 86.81 199 TYR A CA 1
ATOM 1589 C C . TYR A 1 199 ? 7.971 5.336 -8.289 1.00 86.81 199 TYR A C 1
ATOM 1591 O O . TYR A 1 199 ? 7.659 4.626 -9.241 1.00 86.81 199 TYR A O 1
ATOM 1599 N N . ILE A 1 200 ? 7.035 5.942 -7.551 1.00 89.38 200 ILE A N 1
ATOM 1600 C CA . ILE A 1 200 ? 5.594 5.784 -7.818 1.00 89.38 200 ILE A CA 1
ATOM 1601 C C . ILE A 1 200 ? 5.201 6.394 -9.168 1.00 89.38 200 ILE A C 1
ATOM 1603 O O . ILE A 1 200 ? 4.427 5.783 -9.904 1.00 89.38 200 ILE A O 1
ATOM 1607 N N . VAL A 1 201 ? 5.723 7.575 -9.504 1.00 87.81 201 VAL A N 1
ATOM 1608 C CA . VAL A 1 201 ? 5.439 8.257 -10.777 1.00 87.81 201 VAL A CA 1
ATOM 1609 C C . VAL A 1 201 ? 6.001 7.469 -11.963 1.00 87.81 201 VAL A C 1
ATOM 1611 O O . VAL A 1 201 ? 5.320 7.299 -12.974 1.00 87.81 201 VAL A O 1
ATOM 1614 N N . GLU A 1 202 ? 7.219 6.943 -11.847 1.00 84.50 202 GLU A N 1
ATOM 1615 C CA . GLU A 1 202 ? 7.829 6.084 -12.861 1.00 84.50 202 GLU A CA 1
ATOM 1616 C C . GLU A 1 202 ? 7.056 4.785 -13.031 1.00 84.50 202 GLU A C 1
ATOM 1618 O O . GLU A 1 202 ? 6.740 4.407 -14.159 1.00 84.50 202 GLU A O 1
ATOM 1623 N N . GLN A 1 203 ? 6.691 4.135 -11.923 1.00 80.31 203 GLN A N 1
ATOM 1624 C CA . GLN A 1 203 ? 5.873 2.936 -11.981 1.00 80.31 203 GLN A CA 1
ATOM 1625 C C . GLN A 1 203 ? 4.523 3.236 -12.635 1.00 80.31 203 GLN A C 1
ATOM 1627 O O . GLN A 1 203 ? 4.142 2.495 -13.521 1.00 80.31 203 GLN A O 1
ATOM 1632 N N . GLU A 1 204 ? 3.829 4.329 -12.306 1.00 81.56 204 GLU A N 1
ATOM 1633 C CA . GLU A 1 204 ? 2.551 4.698 -12.938 1.00 81.56 204 GLU A CA 1
ATOM 1634 C C . GLU A 1 204 ? 2.682 5.028 -14.435 1.00 81.56 204 GLU A C 1
ATOM 1636 O O . GLU A 1 204 ? 1.776 4.725 -15.218 1.00 81.56 204 GLU A O 1
ATOM 1641 N N . ARG A 1 205 ? 3.802 5.635 -14.847 1.00 76.19 205 ARG A N 1
ATOM 1642 C CA . ARG A 1 205 ? 4.127 5.895 -16.257 1.00 76.19 205 ARG A CA 1
ATOM 1643 C C . ARG A 1 205 ? 4.358 4.596 -17.025 1.00 76.19 205 ARG A C 1
ATOM 1645 O O . ARG A 1 205 ? 3.859 4.456 -18.141 1.00 76.19 205 ARG A O 1
ATOM 1652 N N . ASP A 1 206 ? 5.119 3.685 -16.431 1.00 67.50 206 ASP A N 1
ATOM 1653 C CA . ASP A 1 206 ? 5.568 2.449 -17.069 1.00 67.50 206 ASP A CA 1
ATOM 1654 C C . ASP A 1 206 ? 4.548 1.305 -16.876 1.00 67.50 206 ASP A C 1
ATOM 1656 O O . ASP A 1 206 ? 4.593 0.294 -17.585 1.00 67.50 206 ASP A O 1
ATOM 1660 N N . TYR A 1 207 ? 3.575 1.479 -15.972 1.00 54.44 207 TYR A N 1
ATOM 1661 C CA . TYR A 1 207 ? 2.433 0.590 -15.811 1.00 54.44 207 TYR A CA 1
ATOM 1662 C C . TYR A 1 207 ? 1.558 0.689 -17.063 1.00 54.44 207 TYR A C 1
ATOM 1664 O O . TYR A 1 207 ? 1.135 1.788 -17.436 1.00 54.44 207 TYR A O 1
ATOM 1672 N N . PRO A 1 208 ? 1.224 -0.429 -17.727 1.00 47.59 208 PRO A N 1
ATOM 1673 C CA . PRO A 1 208 ? 0.337 -0.398 -18.878 1.00 47.59 208 PRO A CA 1
ATOM 1674 C C . PRO A 1 208 ? -1.047 0.096 -18.442 1.00 47.59 208 PRO A C 1
ATOM 1676 O O . PRO A 1 208 ? -1.854 -0.659 -17.901 1.00 47.59 208 PRO A O 1
ATOM 1679 N N . LYS A 1 209 ? -1.328 1.381 -18.680 1.00 42.09 209 LYS A N 1
ATOM 1680 C CA . LYS A 1 209 ? -2.650 1.976 -18.476 1.00 42.09 209 LYS A CA 1
ATOM 1681 C C . LYS A 1 209 ? -3.615 1.304 -19.459 1.00 42.09 209 LYS A C 1
ATOM 1683 O O . LYS A 1 209 ? -3.411 1.425 -20.671 1.00 42.09 209 LYS A O 1
ATOM 1688 N N . PRO A 1 210 ? -4.668 0.602 -19.001 1.00 36.72 210 PRO A N 1
ATOM 1689 C CA . PRO A 1 210 ? -5.737 0.206 -19.902 1.00 36.72 210 PRO A CA 1
ATOM 1690 C C . PRO A 1 210 ? -6.303 1.483 -20.529 1.00 36.72 210 PRO A C 1
ATOM 1692 O O . PRO A 1 210 ? -6.616 2.435 -19.812 1.00 36.72 210 PRO A O 1
ATOM 1695 N N . ALA A 1 211 ? -6.403 1.532 -21.858 1.00 35.88 211 ALA A N 1
ATOM 1696 C CA . ALA A 1 211 ? -6.950 2.693 -22.549 1.00 35.88 211 ALA A CA 1
ATOM 1697 C C . ALA A 1 211 ? -8.329 3.065 -21.968 1.00 35.88 211 ALA A C 1
ATOM 1699 O O . ALA A 1 211 ? -9.170 2.192 -21.715 1.00 35.88 211 ALA A O 1
ATOM 1700 N N . ALA A 1 212 ? -8.555 4.365 -21.754 1.00 29.75 212 ALA A N 1
ATOM 1701 C CA . ALA A 1 212 ? -9.836 4.896 -21.303 1.00 29.75 212 ALA A CA 1
ATOM 1702 C C . ALA A 1 212 ? -10.957 4.380 -22.226 1.00 29.75 212 ALA A C 1
ATOM 1704 O O . ALA A 1 212 ? -10.964 4.659 -23.422 1.00 29.75 212 ALA A O 1
ATOM 1705 N N . GLY A 1 213 ? -11.863 3.562 -21.675 1.00 33.28 213 GLY A N 1
ATOM 1706 C CA . GLY A 1 213 ? -12.874 2.818 -22.443 1.00 33.28 213 GLY A CA 1
ATOM 1707 C C . GLY A 1 213 ? -12.924 1.309 -22.166 1.00 33.28 213 GLY A C 1
ATOM 1708 O O . GLY A 1 213 ? -13.862 0.649 -22.612 1.00 33.28 213 GLY A O 1
ATOM 1709 N N . ALA A 1 214 ? -11.994 0.770 -21.368 1.00 34.94 214 ALA A N 1
ATOM 1710 C CA . ALA A 1 214 ? -11.914 -0.652 -20.999 1.00 34.94 214 ALA A CA 1
ATOM 1711 C C . ALA A 1 214 ? -13.154 -1.242 -20.272 1.00 34.94 214 ALA A C 1
ATOM 1713 O O . ALA A 1 214 ? -13.224 -2.453 -20.078 1.00 34.94 214 ALA A O 1
ATOM 1714 N N . HIS A 1 215 ? -14.153 -0.421 -19.917 1.00 32.94 215 HIS A N 1
ATOM 1715 C CA . HIS A 1 215 ? -15.420 -0.856 -19.310 1.00 32.94 215 HIS A CA 1
ATOM 1716 C C . HIS A 1 215 ? -16.648 -0.802 -20.230 1.00 32.94 215 HIS A C 1
ATOM 1718 O O . HIS A 1 215 ? -17.764 -1.010 -19.758 1.00 32.94 215 HIS A O 1
ATOM 1724 N N . ARG A 1 216 ? -16.496 -0.613 -21.548 1.00 28.97 216 ARG A N 1
ATOM 1725 C CA . ARG A 1 216 ? -17.561 -1.040 -22.470 1.00 28.97 216 ARG A CA 1
ATOM 1726 C C . ARG A 1 216 ? -17.378 -2.517 -22.794 1.00 28.97 216 ARG A C 1
ATOM 1728 O O . ARG A 1 216 ? -16.780 -2.893 -23.797 1.00 28.97 216 ARG A O 1
ATOM 1735 N N . THR A 1 217 ? -17.915 -3.356 -21.915 1.00 30.34 217 THR A N 1
ATOM 1736 C CA . THR A 1 217 ? -18.184 -4.768 -22.181 1.00 30.34 217 THR A CA 1
ATOM 1737 C C . THR A 1 217 ? -19.181 -4.881 -23.333 1.00 30.34 217 THR A C 1
ATOM 1739 O O . THR A 1 217 ? -20.392 -4.902 -23.132 1.00 30.34 217 THR A O 1
ATOM 1742 N N . VAL A 1 218 ? -18.679 -4.996 -24.563 1.00 32.38 218 VAL A N 1
ATOM 1743 C CA . VAL A 1 218 ? -19.452 -5.646 -25.622 1.00 32.38 218 VAL A CA 1
ATOM 1744 C C . VAL A 1 218 ? -19.186 -7.139 -25.487 1.00 32.38 218 VAL A C 1
ATOM 1746 O O . VAL A 1 218 ? -18.124 -7.647 -25.839 1.00 32.38 218 VAL A O 1
ATOM 1749 N N . SER A 1 219 ? -20.149 -7.824 -24.877 1.00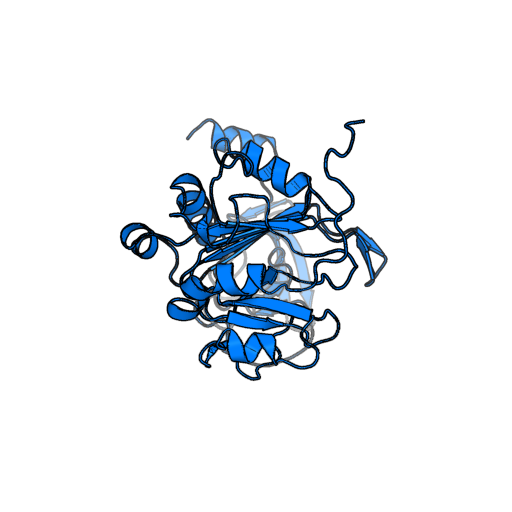 35.31 219 SER A N 1
ATOM 1750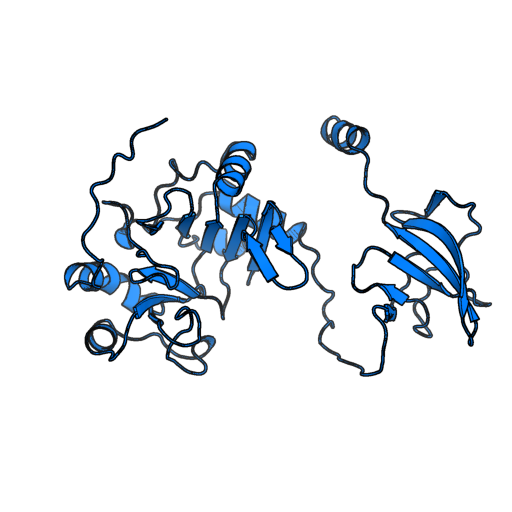 C CA . SER A 1 219 ? -20.232 -9.281 -24.847 1.00 35.31 219 SER A CA 1
ATOM 1751 C C . SER A 1 219 ? -20.040 -9.860 -26.255 1.00 35.31 219 SER A C 1
ATOM 1753 O O . SER A 1 219 ? -20.702 -9.417 -27.192 1.00 35.31 219 SER A O 1
ATOM 1755 N N . THR A 1 220 ? -19.165 -10.860 -26.418 1.00 32.16 220 THR A N 1
ATOM 1756 C CA . THR A 1 220 ? -19.587 -12.245 -26.728 1.00 32.16 220 THR A CA 1
ATOM 1757 C C . THR A 1 220 ? -18.406 -13.215 -26.949 1.00 32.16 220 THR A C 1
ATOM 1759 O O . THR A 1 220 ? -17.520 -13.007 -27.770 1.00 32.16 220 THR A O 1
ATOM 1762 N N . SER A 1 221 ? -18.487 -14.333 -26.214 1.00 33.31 221 SER A N 1
ATOM 1763 C CA . SER A 1 221 ? -18.073 -15.720 -26.518 1.00 33.31 221 SER A CA 1
ATOM 1764 C C . SER A 1 221 ? -16.605 -16.137 -26.777 1.00 33.31 221 SER A C 1
ATOM 1766 O O . SER A 1 221 ? -16.011 -15.854 -27.810 1.00 33.31 221 SER A O 1
ATOM 1768 N N . ARG A 1 222 ? -16.159 -17.024 -25.865 1.00 44.28 222 ARG A N 1
ATOM 1769 C CA . ARG A 1 222 ? -15.309 -18.232 -26.007 1.00 44.28 222 ARG A CA 1
ATOM 1770 C C . ARG A 1 222 ? -13.996 -18.120 -26.785 1.00 44.28 222 ARG A C 1
ATOM 1772 O O . ARG A 1 222 ? -13.883 -18.473 -27.954 1.00 44.28 222 ARG A O 1
ATOM 1779 N N . GLY A 1 223 ? -12.958 -17.824 -26.020 1.00 58.91 223 GLY A N 1
ATOM 1780 C CA . GLY A 1 223 ? -11.564 -18.051 -26.362 1.00 58.91 223 GLY A CA 1
ATOM 1781 C C . GLY A 1 223 ? -10.721 -17.012 -25.652 1.00 58.91 223 GLY A C 1
ATOM 1782 O O . GLY A 1 223 ? -11.186 -15.897 -25.440 1.00 58.91 223 GLY A O 1
ATOM 1783 N N . ASN A 1 224 ? -9.486 -17.353 -25.304 1.00 78.94 224 ASN A N 1
ATOM 1784 C CA . ASN A 1 224 ? -8.498 -16.429 -24.745 1.00 78.94 224 ASN A CA 1
ATOM 1785 C C . ASN A 1 224 ? -8.086 -15.328 -25.752 1.00 78.94 224 ASN A C 1
ATOM 1787 O O . ASN A 1 224 ? -6.941 -14.911 -25.760 1.00 78.94 224 ASN A O 1
ATOM 1791 N N . TRP A 1 225 ? -8.970 -14.893 -26.653 1.00 81.38 225 TRP A N 1
ATOM 1792 C CA . TRP A 1 225 ? -8.706 -13.986 -27.762 1.00 81.38 225 TRP A CA 1
ATOM 1793 C C . TRP A 1 225 ? -9.705 -12.836 -27.731 1.00 81.38 225 TRP A C 1
ATOM 1795 O O . TRP A 1 225 ? -10.906 -13.032 -27.907 1.00 81.38 225 TRP A O 1
ATOM 1805 N N . MET A 1 226 ? -9.196 -11.626 -27.566 1.00 84.56 226 MET A N 1
ATOM 1806 C CA . MET A 1 226 ? -9.963 -10.386 -27.537 1.00 84.56 226 MET A CA 1
ATOM 1807 C C . MET A 1 226 ? -9.775 -9.638 -28.853 1.00 84.56 226 MET A C 1
ATOM 1809 O O . MET A 1 226 ? -8.671 -9.603 -29.388 1.00 84.56 226 MET A O 1
ATOM 1813 N N . ARG A 1 227 ? -10.837 -9.043 -29.400 1.00 84.94 227 ARG A N 1
ATOM 1814 C CA . ARG A 1 227 ? -10.755 -8.240 -30.631 1.00 84.94 227 ARG A CA 1
ATOM 1815 C C . ARG A 1 227 ? -10.051 -6.912 -30.365 1.00 84.94 227 ARG A C 1
ATOM 1817 O O . ARG A 1 227 ? -10.315 -6.256 -29.363 1.00 84.94 227 ARG A O 1
ATOM 1824 N N . LEU A 1 228 ? -9.162 -6.528 -31.273 1.00 80.19 228 LEU A N 1
ATOM 1825 C CA . LEU A 1 228 ? -8.440 -5.263 -31.231 1.00 80.19 228 LEU A CA 1
ATOM 1826 C C . LEU A 1 228 ? -9.273 -4.171 -31.907 1.00 80.19 228 LEU A C 1
ATOM 1828 O O . LEU A 1 228 ? -9.712 -4.344 -33.044 1.00 80.19 228 LEU A O 1
ATOM 1832 N N . ALA A 1 229 ? -9.448 -3.038 -31.222 1.00 79.06 229 ALA A N 1
ATOM 1833 C CA . ALA A 1 229 ? -10.014 -1.827 -31.821 1.00 79.06 229 ALA A CA 1
ATOM 1834 C C . ALA A 1 229 ? -9.063 -1.222 -32.869 1.00 79.06 229 ALA A C 1
ATOM 1836 O O . ALA A 1 229 ? -9.508 -0.746 -33.906 1.00 79.06 229 ALA A O 1
ATOM 1837 N N . HIS A 1 230 ? -7.754 -1.304 -32.615 1.00 86.06 230 HIS A N 1
ATOM 1838 C CA . HIS A 1 230 ? -6.699 -0.927 -33.548 1.00 86.06 230 HIS A CA 1
ATOM 1839 C C . HIS A 1 230 ? -5.611 -2.007 -33.569 1.00 86.06 230 HIS A C 1
ATOM 1841 O O . HIS A 1 230 ? -5.124 -2.427 -32.517 1.00 86.06 230 HIS A O 1
ATOM 1847 N N . CYS A 1 231 ? -5.243 -2.494 -34.754 1.00 88.25 231 CYS A N 1
ATOM 1848 C CA . CYS A 1 231 ? -4.224 -3.526 -34.913 1.00 88.25 231 CYS A CA 1
ATOM 1849 C C . CYS A 1 231 ? -2.835 -2.897 -35.114 1.00 88.25 231 CYS A C 1
ATOM 1851 O O . CYS A 1 231 ? -2.606 -2.310 -36.169 1.00 88.25 231 CYS A O 1
ATOM 1853 N N . PRO A 1 232 ? -1.869 -3.108 -34.201 1.00 88.88 232 PRO A N 1
ATOM 1854 C CA . PRO A 1 232 ? -0.538 -2.500 -34.303 1.00 88.88 232 PRO A CA 1
ATOM 1855 C C . PRO A 1 232 ? 0.340 -3.096 -35.418 1.00 88.88 232 PRO A C 1
ATOM 1857 O O . PRO A 1 232 ? 1.445 -2.621 -35.641 1.00 88.88 232 PRO A O 1
ATOM 1860 N N . ILE A 1 233 ? -0.117 -4.159 -36.091 1.00 92.62 233 ILE A N 1
ATOM 1861 C CA . ILE A 1 233 ? 0.638 -4.853 -37.147 1.00 92.62 233 ILE A CA 1
ATOM 1862 C C . ILE A 1 233 ? 0.227 -4.379 -38.542 1.00 92.62 233 ILE A C 1
ATOM 1864 O O . ILE A 1 233 ? 1.088 -4.101 -39.365 1.00 92.62 233 ILE A O 1
ATOM 1868 N N . CYS A 1 234 ? -1.080 -4.302 -38.817 1.00 91.38 234 CYS A N 1
ATOM 1869 C CA . CYS A 1 234 ? -1.607 -3.918 -40.136 1.00 91.38 234 CYS A CA 1
ATOM 1870 C C . CYS A 1 234 ? -2.309 -2.553 -40.141 1.00 91.38 234 CYS A C 1
ATOM 1872 O O . CYS A 1 234 ? -2.888 -2.172 -41.151 1.00 91.38 234 CYS A O 1
ATOM 1874 N N . GLY A 1 235 ? -2.357 -1.852 -39.004 1.00 85.56 235 GLY A N 1
ATOM 1875 C CA . GLY A 1 235 ? -3.027 -0.556 -38.866 1.00 85.56 235 GLY A CA 1
ATOM 1876 C C . GLY A 1 235 ? -4.560 -0.602 -38.879 1.00 85.56 235 GLY A C 1
ATOM 1877 O O . GLY A 1 235 ? -5.191 0.439 -38.714 1.00 85.56 235 GLY A O 1
ATOM 1878 N N . ARG A 1 236 ? -5.180 -1.784 -39.038 1.00 87.12 236 ARG A N 1
ATOM 1879 C CA . ARG A 1 236 ? -6.644 -1.942 -39.094 1.00 87.12 236 ARG A CA 1
ATOM 1880 C C . ARG A 1 236 ? -7.322 -1.295 -37.889 1.00 87.12 236 ARG A C 1
ATOM 1882 O O . ARG A 1 236 ? -7.070 -1.701 -36.757 1.00 87.12 236 ARG A O 1
ATOM 1889 N N . ASN A 1 237 ? -8.209 -0.347 -38.155 1.00 81.81 237 ASN A N 1
ATOM 1890 C CA . ASN A 1 237 ? -8.988 0.421 -37.177 1.00 81.81 237 ASN A CA 1
ATOM 1891 C C . ASN A 1 237 ? -10.512 0.273 -37.367 1.00 81.81 237 ASN A C 1
ATOM 1893 O O . ASN A 1 237 ? -11.292 0.860 -36.625 1.00 81.81 237 ASN A O 1
ATOM 1897 N N . GLU A 1 238 ? -10.934 -0.524 -38.345 1.00 70.50 238 GLU A N 1
ATOM 1898 C CA . GLU A 1 238 ? -12.330 -0.819 -38.663 1.00 70.50 238 GLU A CA 1
ATOM 1899 C C . GLU A 1 238 ? -12.546 -2.332 -38.780 1.00 70.50 238 GLU A C 1
ATOM 1901 O O . GLU A 1 238 ? -11.596 -3.092 -39.000 1.00 70.50 238 GLU A O 1
ATOM 1906 N N . ASN A 1 239 ? -13.799 -2.784 -38.643 1.00 66.88 239 ASN A N 1
ATOM 1907 C CA . ASN A 1 239 ? -14.171 -4.200 -38.741 1.00 66.88 239 ASN A CA 1
ATOM 1908 C C . ASN A 1 239 ? -13.280 -5.079 -37.840 1.00 66.88 239 ASN A C 1
ATOM 1910 O O . ASN A 1 239 ? -12.452 -5.837 -38.344 1.00 66.88 239 ASN A O 1
ATOM 1914 N N . THR A 1 240 ? -13.413 -4.916 -36.512 1.00 78.56 240 THR A N 1
ATOM 1915 C CA . THR A 1 240 ? -12.518 -5.383 -35.422 1.00 78.56 240 THR A CA 1
ATOM 1916 C C . THR A 1 240 ? -12.254 -6.897 -35.401 1.00 78.56 240 THR A C 1
ATOM 1918 O O . THR A 1 240 ? -12.695 -7.636 -34.528 1.00 78.56 240 THR A O 1
ATOM 1921 N N . VAL A 1 241 ? -11.519 -7.390 -36.390 1.00 85.94 241 VAL A N 1
ATOM 1922 C CA . VAL A 1 241 ? -11.339 -8.819 -36.666 1.00 85.94 241 VAL A CA 1
ATOM 1923 C C . VAL A 1 241 ? -9.975 -9.343 -36.212 1.00 85.94 241 VAL A C 1
ATOM 1925 O O . VAL A 1 241 ? -9.839 -10.519 -35.877 1.00 85.94 241 VAL A O 1
ATOM 1928 N N . CYS A 1 242 ? -8.969 -8.466 -36.149 1.00 89.62 242 CYS A N 1
ATOM 1929 C CA . CYS A 1 242 ? -7.678 -8.773 -35.538 1.00 89.62 242 CYS A CA 1
ATOM 1930 C C . CYS A 1 242 ? -7.862 -8.988 -34.035 1.00 89.62 242 CYS A C 1
ATOM 1932 O O . CYS A 1 242 ? -8.690 -8.328 -33.407 1.00 89.62 242 CYS A O 1
ATOM 1934 N N . GLN A 1 243 ? -7.095 -9.905 -33.450 1.00 91.12 243 GLN A N 1
ATOM 1935 C CA . GLN A 1 243 ? -7.281 -10.297 -32.054 1.00 91.12 243 GLN A CA 1
ATOM 1936 C C . GLN A 1 243 ? -5.958 -10.401 -31.310 1.00 91.12 243 GLN A C 1
ATOM 1938 O O . GLN A 1 243 ? -4.950 -10.803 -31.882 1.00 91.12 243 GLN A O 1
ATOM 1943 N N . ILE A 1 244 ? -5.984 -10.086 -30.022 1.00 89.38 244 ILE A N 1
ATOM 1944 C CA . ILE A 1 244 ? -4.886 -10.282 -29.081 1.00 89.38 244 ILE A CA 1
ATOM 1945 C C . ILE A 1 244 ? -5.263 -11.373 -28.086 1.00 89.38 244 ILE A C 1
ATOM 1947 O O . ILE A 1 244 ? -6.419 -11.476 -27.672 1.00 89.38 244 ILE A O 1
ATOM 1951 N N . HIS A 1 245 ? -4.307 -12.221 -27.737 1.00 86.75 245 HIS A N 1
ATOM 1952 C CA . HIS A 1 245 ? -4.497 -13.227 -26.709 1.00 86.75 245 HIS A CA 1
ATOM 1953 C C . HIS A 1 245 ? -4.601 -12.554 -25.328 1.00 86.75 245 HIS A C 1
ATOM 1955 O O . HIS A 1 245 ? -4.089 -11.454 -25.122 1.00 86.75 245 HIS A O 1
ATOM 1961 N N . THR A 1 246 ? -5.261 -13.189 -24.360 1.00 78.62 246 THR A N 1
ATOM 1962 C CA . THR A 1 246 ? -5.452 -12.630 -23.007 1.00 78.62 246 THR A CA 1
ATOM 1963 C C . THR A 1 246 ? -4.149 -12.443 -22.232 1.00 78.62 246 THR A C 1
ATOM 1965 O O . THR A 1 246 ? -4.155 -11.753 -21.221 1.00 78.62 246 THR A O 1
ATOM 1968 N N . ASP A 1 247 ? -3.043 -13.041 -22.683 1.00 74.94 247 ASP A N 1
ATOM 1969 C CA . ASP A 1 247 ? -1.707 -12.786 -22.127 1.00 74.94 247 ASP A CA 1
ATOM 1970 C C . ASP A 1 247 ? -1.109 -11.434 -22.550 1.00 74.94 247 ASP A C 1
ATOM 1972 O O . ASP A 1 247 ? -0.116 -11.018 -21.966 1.00 74.94 247 ASP A O 1
ATOM 1976 N N . GLY A 1 248 ? -1.683 -10.753 -23.549 1.00 78.81 248 GLY A N 1
ATOM 1977 C CA . GLY A 1 248 ? -1.151 -9.502 -24.096 1.00 78.81 248 GLY A CA 1
ATOM 1978 C C . GLY A 1 248 ? 0.117 -9.658 -24.948 1.00 78.81 248 GLY A C 1
ATOM 1979 O O . GLY A 1 248 ? 0.636 -8.668 -25.456 1.00 78.81 248 GLY A O 1
ATOM 1980 N N . GLU A 1 249 ? 0.600 -10.884 -25.148 1.00 84.88 249 GLU A N 1
ATOM 1981 C CA . GLU A 1 249 ? 1.903 -11.190 -25.747 1.00 84.88 249 GLU A CA 1
ATOM 1982 C C . GLU A 1 249 ? 1.788 -11.831 -27.135 1.00 84.88 249 GLU A C 1
ATOM 1984 O O . GLU A 1 249 ? 2.789 -11.928 -27.849 1.00 84.88 249 GLU A O 1
ATOM 1989 N N . THR A 1 250 ? 0.585 -12.247 -27.544 1.00 89.75 250 THR A N 1
ATOM 1990 C CA . THR A 1 250 ? 0.335 -12.858 -28.858 1.00 89.75 250 THR A CA 1
ATOM 1991 C C . THR A 1 250 ? -0.785 -12.142 -29.606 1.00 89.75 250 THR A C 1
ATOM 1993 O O . THR A 1 250 ? -1.889 -12.006 -29.088 1.00 89.75 250 THR A O 1
ATOM 1996 N N . ILE A 1 251 ? -0.547 -11.743 -30.856 1.00 93.62 251 ILE A N 1
ATOM 1997 C CA . ILE A 1 251 ? -1.573 -11.189 -31.750 1.00 93.62 251 ILE A CA 1
ATOM 1998 C C . ILE A 1 251 ? -1.791 -12.123 -32.935 1.00 93.62 251 ILE A C 1
ATOM 2000 O O . ILE A 1 251 ? -0.841 -12.640 -33.520 1.00 93.62 251 ILE A O 1
ATOM 2004 N N . ARG A 1 252 ? -3.053 -12.281 -33.336 1.00 92.88 252 ARG A N 1
ATOM 2005 C CA . ARG A 1 252 ? -3.421 -12.779 -34.658 1.00 92.88 252 ARG A CA 1
ATOM 2006 C C . ARG A 1 252 ? -3.966 -11.641 -35.516 1.00 92.88 252 ARG A C 1
ATOM 2008 O O . ARG A 1 252 ? -5.011 -11.051 -35.228 1.00 92.88 252 ARG A O 1
ATOM 2015 N N . CYS A 1 253 ? -3.229 -11.319 -36.568 1.00 94.12 253 CYS A N 1
ATOM 2016 C CA . CYS A 1 253 ? -3.561 -10.282 -37.532 1.00 94.12 253 CYS A CA 1
ATOM 2017 C C . CYS A 1 253 ? -4.303 -10.912 -38.717 1.00 94.12 253 CYS A C 1
ATOM 2019 O O . CYS A 1 253 ? -3.790 -11.843 -39.332 1.00 94.12 253 CYS A O 1
ATOM 2021 N N . PHE A 1 254 ? -5.523 -10.458 -39.002 1.00 94.56 254 PHE A N 1
ATOM 2022 C CA . PHE A 1 254 ? -6.357 -11.037 -40.056 1.00 94.56 254 PHE A CA 1
ATOM 2023 C C . PHE A 1 254 ? -5.859 -10.646 -41.450 1.00 94.56 254 PHE A C 1
ATOM 2025 O O . PHE A 1 254 ? -5.570 -9.475 -41.702 1.00 94.56 254 PHE A O 1
ATOM 2032 N N . LYS A 1 255 ? -5.832 -11.615 -42.364 1.00 92.75 255 LYS A N 1
ATOM 2033 C CA . LYS A 1 255 ? -5.468 -11.430 -43.771 1.00 92.75 255 LYS A CA 1
ATOM 2034 C C . LYS A 1 255 ? -6.686 -10.983 -44.581 1.00 92.75 255 LYS A C 1
ATOM 2036 O O . LYS A 1 255 ? -7.388 -11.809 -45.156 1.00 92.75 255 LYS A O 1
ATOM 2041 N N . GLY A 1 256 ? -6.964 -9.680 -44.580 1.00 85.94 256 GLY A N 1
ATOM 2042 C CA . GLY A 1 256 ? -8.036 -9.090 -45.388 1.00 85.94 256 GLY A CA 1
ATOM 2043 C C . GLY A 1 256 ? -7.525 -8.452 -46.679 1.00 85.94 256 GLY A C 1
ATOM 2044 O O . GLY A 1 256 ? -6.325 -8.311 -46.871 1.00 85.94 256 GLY A O 1
ATOM 2045 N N . SER A 1 257 ? -8.447 -8.018 -47.538 1.00 82.31 257 SER A N 1
ATOM 2046 C CA . SER A 1 257 ? -8.129 -7.323 -48.794 1.00 82.31 257 SER A CA 1
ATOM 2047 C C . SER A 1 257 ? -7.587 -5.904 -48.580 1.00 82.31 257 SER A C 1
ATOM 2049 O O . SER A 1 257 ? -6.620 -5.523 -49.226 1.00 82.31 257 SER A O 1
ATOM 2051 N N . THR A 1 258 ? -8.183 -5.132 -47.662 1.00 82.50 258 THR A N 1
ATOM 2052 C CA . THR A 1 258 ? -7.787 -3.733 -47.387 1.00 82.50 258 THR A CA 1
ATOM 2053 C C . THR A 1 258 ? -6.651 -3.617 -46.374 1.00 82.50 258 THR A C 1
ATOM 2055 O O . THR A 1 258 ? -5.737 -2.821 -46.544 1.00 82.50 258 THR A O 1
ATOM 2058 N N . PHE A 1 259 ? -6.705 -4.417 -45.305 1.00 87.56 259 PHE A N 1
ATOM 2059 C CA . PHE A 1 259 ? -5.646 -4.470 -44.299 1.00 87.56 259 PHE A CA 1
ATOM 2060 C C . PHE A 1 259 ? -5.080 -5.876 -44.258 1.00 87.56 259 PHE A C 1
ATOM 2062 O O . PHE A 1 259 ? -5.809 -6.838 -43.971 1.00 87.56 259 PHE A O 1
ATOM 2069 N N . TYR A 1 260 ? -3.780 -5.958 -44.496 1.00 91.88 260 TYR A N 1
ATOM 2070 C CA . TYR A 1 260 ? -3.036 -7.197 -44.599 1.00 91.88 260 TYR A CA 1
ATOM 2071 C C . TYR A 1 260 ? -1.773 -7.094 -43.725 1.00 91.88 260 TYR A C 1
ATOM 2073 O O . TYR A 1 260 ? -1.185 -6.012 -43.637 1.00 91.88 260 TYR A O 1
ATOM 2081 N N . PRO A 1 261 ? -1.378 -8.160 -43.004 1.00 93.81 261 PRO A N 1
ATOM 2082 C CA . PRO A 1 261 ? -0.118 -8.172 -42.264 1.00 93.81 261 PRO A CA 1
ATOM 2083 C C . PRO A 1 261 ? 1.076 -7.993 -43.219 1.00 93.81 261 PRO A C 1
ATOM 2085 O O . PRO A 1 261 ? 1.000 -8.443 -44.357 1.00 93.81 261 PRO A O 1
ATOM 2088 N N . PRO A 1 262 ? 2.189 -7.383 -42.781 1.00 92.00 262 PRO A N 1
ATOM 2089 C CA . PRO A 1 262 ? 3.393 -7.303 -43.605 1.00 92.00 262 PRO A CA 1
ATOM 2090 C C . PRO A 1 262 ? 3.883 -8.705 -43.984 1.00 92.00 262 PRO A C 1
ATOM 2092 O O . PRO A 1 262 ? 3.757 -9.642 -43.189 1.00 92.00 262 PRO A O 1
ATOM 2095 N N . ASP A 1 263 ? 4.438 -8.835 -45.188 1.00 92.00 263 ASP A N 1
ATOM 2096 C CA . ASP A 1 263 ? 5.021 -10.090 -45.655 1.00 92.00 263 ASP A CA 1
ATOM 2097 C C . ASP A 1 263 ? 6.365 -10.311 -44.956 1.00 92.00 263 ASP A C 1
ATOM 2099 O O . ASP A 1 263 ? 7.298 -9.525 -45.120 1.00 92.00 263 ASP A O 1
ATOM 2103 N N . LEU A 1 264 ? 6.414 -11.318 -44.087 1.00 89.44 264 LEU A N 1
ATOM 2104 C CA . LEU A 1 264 ? 7.529 -11.581 -43.184 1.00 89.44 264 LEU A CA 1
ATOM 2105 C C . LEU A 1 264 ? 7.796 -13.082 -43.119 1.00 89.44 264 LEU A C 1
ATOM 2107 O O . LEU A 1 264 ? 6.872 -13.895 -43.075 1.00 89.44 264 LEU A O 1
ATOM 2111 N N . GLN A 1 265 ? 9.067 -13.452 -43.023 1.00 88.44 265 GLN A N 1
ATOM 2112 C CA . GLN A 1 265 ? 9.498 -14.815 -42.739 1.00 88.44 265 GLN A CA 1
ATOM 2113 C C . GLN A 1 265 ? 9.452 -15.109 -41.233 1.00 88.44 265 GLN A C 1
ATOM 2115 O O . GLN A 1 265 ? 9.616 -14.200 -40.407 1.00 88.44 265 GLN A O 1
ATOM 2120 N N . PRO A 1 266 ? 9.211 -16.369 -40.814 1.00 87.69 266 PRO A N 1
ATOM 2121 C CA . PRO A 1 266 ? 9.203 -16.736 -39.401 1.00 87.69 266 PRO A CA 1
ATOM 2122 C C . PRO A 1 266 ? 10.461 -16.252 -38.671 1.00 87.69 266 PRO A C 1
ATOM 2124 O O . PRO A 1 266 ? 11.580 -16.623 -39.008 1.00 87.69 266 PRO A O 1
ATOM 2127 N N . GLY A 1 267 ? 10.274 -15.434 -37.634 1.00 70.75 267 GLY A N 1
ATOM 2128 C CA . GLY A 1 267 ? 11.369 -14.836 -36.871 1.00 70.75 267 GLY A CA 1
ATOM 2129 C C . GLY A 1 267 ? 11.653 -13.368 -37.190 1.00 70.75 267 GLY A C 1
ATOM 2130 O O . GLY A 1 267 ? 12.244 -12.700 -36.334 1.00 70.75 267 GLY A O 1
ATOM 2131 N N . GLU A 1 268 ? 11.186 -12.851 -38.326 1.00 81.44 268 GLU A N 1
ATOM 2132 C CA . GLU A 1 268 ? 11.272 -11.433 -38.688 1.00 81.44 268 GLU A CA 1
ATOM 2133 C C . GLU A 1 268 ? 10.275 -10.578 -37.894 1.00 81.44 268 GLU A C 1
ATOM 2135 O O . GLU A 1 268 ? 9.373 -11.090 -37.218 1.00 81.44 268 GLU A O 1
ATOM 2140 N N . ARG A 1 269 ? 10.481 -9.256 -37.892 1.00 87.88 269 ARG A N 1
ATOM 2141 C CA . ARG A 1 269 ? 9.816 -8.335 -36.963 1.00 87.88 269 ARG A CA 1
ATOM 2142 C C . ARG A 1 269 ? 9.117 -7.181 -37.669 1.00 87.88 269 ARG A C 1
ATOM 2144 O O . ARG A 1 269 ? 9.619 -6.649 -38.647 1.00 87.88 269 ARG A O 1
ATOM 2151 N N . THR A 1 270 ? 8.025 -6.731 -37.061 1.00 85.50 270 THR A N 1
ATOM 2152 C CA . THR A 1 270 ? 7.387 -5.437 -37.313 1.00 85.50 270 THR A CA 1
ATOM 2153 C C . THR A 1 270 ? 7.179 -4.734 -35.969 1.00 85.50 270 THR A C 1
ATOM 2155 O O . THR A 1 270 ? 6.438 -5.205 -35.102 1.00 85.50 270 THR A O 1
ATOM 2158 N N . GLY A 1 271 ? 7.950 -3.670 -35.728 1.00 85.88 271 GLY A N 1
ATOM 2159 C CA . GLY A 1 271 ? 8.029 -3.003 -34.425 1.00 85.88 271 GLY A CA 1
ATOM 2160 C C . GLY A 1 271 ? 8.379 -3.957 -33.269 1.00 85.88 271 GLY A C 1
ATOM 2161 O O . GLY A 1 271 ? 9.402 -4.657 -33.265 1.00 85.88 271 GLY A O 1
ATOM 2162 N N . GLU A 1 272 ? 7.508 -4.001 -32.261 1.00 87.81 272 GLU A N 1
ATOM 2163 C CA . GLU A 1 272 ? 7.644 -4.886 -31.096 1.00 87.81 272 GLU A CA 1
ATOM 2164 C C . GLU A 1 272 ? 7.223 -6.335 -31.364 1.00 87.81 272 GLU A C 1
ATOM 2166 O O . GLU A 1 272 ? 7.373 -7.183 -30.489 1.00 87.81 272 GLU A O 1
ATOM 2171 N N . TRP A 1 273 ? 6.706 -6.654 -32.548 1.00 90.69 273 TRP A N 1
ATOM 2172 C CA . TRP A 1 273 ? 6.090 -7.944 -32.841 1.00 90.69 273 TRP A CA 1
ATOM 2173 C C . TRP A 1 273 ? 6.979 -8.786 -33.751 1.00 90.69 273 TRP A C 1
ATOM 2175 O O . TRP A 1 273 ? 7.555 -8.288 -34.712 1.00 90.69 273 TRP A O 1
ATOM 2185 N N . ARG A 1 274 ? 7.094 -10.081 -33.454 1.00 91.12 274 ARG A N 1
ATOM 2186 C CA . ARG A 1 274 ? 7.816 -11.069 -34.264 1.00 91.12 274 ARG A CA 1
ATOM 2187 C C . ARG A 1 274 ? 6.832 -12.011 -34.927 1.00 91.12 274 ARG A C 1
ATOM 2189 O O . ARG A 1 274 ? 6.056 -12.655 -34.220 1.00 91.12 274 ARG A O 1
ATOM 2196 N N . TYR A 1 275 ? 6.901 -12.119 -36.247 1.00 93.19 275 TYR A N 1
ATOM 2197 C CA . TYR A 1 275 ? 6.088 -13.059 -37.004 1.00 93.19 275 TYR A CA 1
ATOM 2198 C C . TYR A 1 275 ? 6.496 -14.502 -36.685 1.00 93.19 275 TYR A C 1
ATOM 2200 O O . TYR A 1 275 ? 7.679 -14.819 -36.522 1.00 93.19 275 TYR A O 1
ATOM 2208 N N . LYS A 1 276 ? 5.503 -15.380 -36.540 1.00 91.69 276 LYS A N 1
ATOM 2209 C CA . LYS A 1 276 ? 5.704 -16.793 -36.204 1.00 91.69 276 LYS A CA 1
ATOM 2210 C C . LYS A 1 276 ? 5.281 -17.714 -37.327 1.00 91.69 276 LYS A C 1
ATOM 2212 O O . LYS A 1 276 ? 6.056 -18.581 -37.712 1.00 91.69 276 LYS A O 1
ATOM 2217 N N . ARG A 1 277 ? 4.033 -17.586 -37.762 1.00 92.00 277 ARG A N 1
ATOM 2218 C CA . ARG A 1 277 ? 3.405 -18.465 -38.747 1.00 92.00 277 ARG A CA 1
ATOM 2219 C C . ARG A 1 277 ? 2.042 -17.926 -39.130 1.00 92.00 277 ARG A C 1
ATOM 2221 O O . ARG A 1 277 ? 1.447 -17.155 -38.375 1.00 92.00 277 ARG A O 1
ATOM 2228 N N . ASP A 1 278 ? 1.500 -18.472 -40.200 1.00 92.12 278 ASP A N 1
ATOM 2229 C CA . ASP A 1 278 ? 0.089 -18.345 -40.506 1.00 92.12 278 ASP A CA 1
ATOM 2230 C C . ASP A 1 278 ? -0.760 -19.363 -39.736 1.00 92.12 278 ASP A C 1
ATOM 2232 O O . ASP A 1 278 ? -0.320 -20.453 -39.362 1.00 92.12 278 ASP A O 1
ATOM 2236 N N . GLN A 1 279 ? -2.008 -18.987 -39.487 1.00 88.25 279 GLN A N 1
ATOM 2237 C CA . GLN A 1 279 ? -3.049 -19.817 -38.906 1.00 88.25 279 GLN A CA 1
ATOM 2238 C C . GLN A 1 279 ? -4.331 -19.617 -39.709 1.00 88.25 279 GLN A C 1
ATOM 2240 O O . GLN A 1 279 ? -4.795 -18.493 -39.875 1.00 88.25 279 GLN A O 1
ATOM 2245 N N . HIS A 1 280 ? -4.940 -20.709 -40.157 1.00 84.81 280 HIS A N 1
ATOM 2246 C CA . HIS A 1 280 ? -6.258 -20.673 -40.776 1.00 84.81 280 HIS A CA 1
ATOM 2247 C C . HIS A 1 280 ? -7.310 -21.166 -39.781 1.00 84.81 280 HIS A C 1
ATOM 2249 O O . HIS A 1 280 ? -7.099 -22.160 -39.085 1.00 84.81 280 HIS A O 1
ATOM 2255 N N . VAL A 1 281 ? -8.430 -20.456 -39.696 1.00 74.38 281 VAL A N 1
ATOM 2256 C CA . VAL A 1 281 ? -9.622 -20.875 -38.949 1.00 74.38 281 VAL A CA 1
ATOM 2257 C C . VAL A 1 281 ? -10.816 -20.897 -39.896 1.00 74.38 281 VAL A C 1
ATOM 2259 O O . VAL A 1 281 ? -10.726 -20.400 -41.013 1.00 74.38 281 VAL A O 1
ATOM 2262 N N . SER A 1 282 ? -11.949 -21.439 -39.446 1.00 65.12 282 SER A N 1
ATOM 2263 C CA . SER A 1 282 ? -13.140 -21.684 -40.279 1.00 65.12 282 SER A CA 1
ATOM 2264 C C . SER A 1 282 ? -13.693 -20.472 -41.038 1.00 65.12 282 SER A C 1
ATOM 2266 O O . SER A 1 282 ? -14.490 -20.644 -41.951 1.00 65.12 282 SER A O 1
ATOM 2268 N N . TRP A 1 283 ? -13.295 -19.257 -40.671 1.00 74.50 283 TRP A N 1
ATOM 2269 C CA . TRP A 1 283 ? -13.785 -18.014 -41.257 1.00 74.50 283 TRP A CA 1
ATOM 2270 C C . TRP A 1 283 ? -12.668 -17.110 -41.808 1.00 74.50 283 TRP A C 1
ATOM 2272 O O . TRP A 1 283 ? -12.942 -15.984 -42.216 1.00 74.50 283 TRP A O 1
ATOM 2282 N N . GLY A 1 284 ? -11.415 -17.584 -41.859 1.00 82.62 284 GLY A N 1
ATOM 2283 C CA . GLY A 1 284 ? -10.352 -16.900 -42.599 1.00 82.62 284 GLY A CA 1
ATOM 2284 C C . GLY A 1 284 ? -8.927 -17.146 -42.104 1.00 82.62 284 GLY A C 1
ATOM 2285 O O . GLY A 1 284 ? -8.672 -17.883 -41.149 1.00 82.62 284 GLY A O 1
ATOM 2286 N N . GLY A 1 285 ? -7.980 -16.519 -42.803 1.00 89.94 285 GLY A N 1
ATOM 2287 C CA . GLY A 1 285 ? -6.547 -16.619 -42.534 1.00 89.94 285 GLY A CA 1
ATOM 2288 C C . GLY A 1 285 ? -6.030 -15.523 -41.604 1.00 89.94 285 GLY A C 1
ATOM 2289 O O . GLY A 1 285 ? -6.435 -14.364 -41.681 1.00 89.94 285 GLY A O 1
ATOM 2290 N N . PHE A 1 286 ? -5.079 -15.891 -40.755 1.00 93.31 286 PHE A N 1
ATOM 2291 C CA . PHE A 1 286 ? -4.386 -15.011 -39.826 1.00 93.31 286 PHE A CA 1
ATOM 2292 C C . PHE A 1 286 ? -2.879 -15.197 -39.924 1.00 93.31 286 PHE A C 1
ATOM 2294 O O . PHE A 1 286 ? -2.411 -16.316 -40.089 1.00 93.31 286 PHE A O 1
ATOM 2301 N N . ALA A 1 287 ? -2.132 -14.120 -39.714 1.00 95.00 287 ALA A N 1
ATOM 2302 C CA . ALA A 1 287 ? -0.714 -14.167 -39.382 1.00 95.00 287 ALA A CA 1
ATOM 2303 C C . ALA A 1 287 ? -0.545 -14.015 -37.861 1.00 95.00 287 ALA A C 1
ATOM 2305 O O . ALA A 1 287 ? -1.125 -13.110 -37.250 1.00 95.00 287 ALA A O 1
ATOM 2306 N N . ILE A 1 288 ? 0.223 -14.909 -37.240 1.00 93.62 288 ILE A N 1
ATOM 2307 C CA . ILE A 1 288 ? 0.466 -14.936 -35.794 1.00 93.62 288 ILE A CA 1
ATOM 2308 C C . ILE A 1 288 ? 1.777 -14.234 -35.468 1.00 93.62 288 ILE A C 1
ATOM 2310 O O . ILE A 1 288 ? 2.823 -14.536 -36.045 1.00 93.62 288 ILE A O 1
ATOM 2314 N N . PHE A 1 289 ? 1.718 -13.355 -34.475 1.00 93.62 289 PHE A N 1
ATOM 2315 C CA . PHE A 1 289 ? 2.840 -12.578 -33.986 1.00 93.62 289 PHE A CA 1
ATOM 2316 C C . PHE A 1 289 ? 2.973 -12.704 -32.473 1.00 93.62 289 PHE A C 1
ATOM 2318 O O . PHE A 1 289 ? 1.974 -12.741 -31.759 1.00 93.62 289 PHE A O 1
ATOM 2325 N N . THR A 1 290 ? 4.207 -12.711 -31.979 1.00 89.62 290 THR A N 1
ATOM 2326 C CA . THR A 1 290 ? 4.515 -12.677 -30.541 1.00 89.62 290 THR A CA 1
ATOM 2327 C C . THR A 1 290 ? 5.383 -11.478 -30.214 1.00 89.62 290 THR A C 1
ATOM 2329 O O . THR A 1 290 ? 6.282 -11.157 -30.998 1.00 89.62 290 THR A O 1
ATOM 2332 N N . ARG A 1 291 ? 5.179 -10.856 -29.057 1.00 86.88 291 ARG A N 1
ATOM 2333 C CA . ARG A 1 291 ? 5.983 -9.714 -28.624 1.00 86.88 291 ARG A CA 1
ATOM 2334 C C . ARG A 1 291 ? 7.459 -10.094 -28.473 1.00 86.88 291 ARG A C 1
ATOM 2336 O O . ARG A 1 291 ? 7.814 -11.176 -27.999 1.00 86.88 291 ARG A O 1
ATOM 2343 N N . VAL A 1 292 ? 8.345 -9.213 -28.923 1.00 78.94 292 VAL A N 1
ATOM 2344 C CA . VAL A 1 292 ? 9.788 -9.409 -28.826 1.00 78.94 292 VAL A CA 1
ATOM 2345 C C . VAL A 1 292 ? 10.257 -8.960 -27.462 1.00 78.94 292 VAL A C 1
ATOM 2347 O O . VAL A 1 292 ? 10.204 -7.783 -27.124 1.00 78.94 292 VAL A O 1
ATOM 2350 N N . ARG A 1 293 ? 10.783 -9.910 -26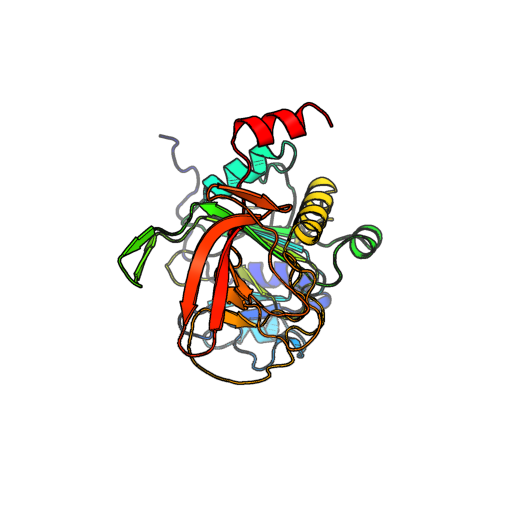.694 1.00 70.44 293 ARG A N 1
ATOM 2351 C CA . ARG A 1 293 ? 11.491 -9.603 -25.457 1.00 70.44 293 ARG A CA 1
ATOM 2352 C C . ARG A 1 293 ? 12.905 -9.131 -25.808 1.00 70.44 293 ARG A C 1
ATOM 2354 O O . ARG A 1 293 ? 13.590 -9.849 -26.541 1.00 70.44 293 ARG A O 1
ATOM 2361 N N . PRO A 1 294 ? 13.359 -7.968 -25.311 1.00 56.28 294 PRO A N 1
ATOM 2362 C CA . PRO A 1 294 ? 14.738 -7.548 -25.514 1.00 56.28 294 PRO A CA 1
ATOM 2363 C C . PRO A 1 294 ? 15.673 -8.549 -24.837 1.00 56.28 294 PRO A C 1
ATOM 2365 O O . PRO A 1 294 ? 15.411 -8.973 -23.703 1.00 56.28 294 PRO A O 1
ATOM 2368 N N . THR A 1 295 ? 16.739 -8.939 -25.538 1.00 50.94 295 THR A N 1
ATOM 2369 C CA . THR A 1 295 ? 17.780 -9.803 -24.969 1.00 50.94 295 THR A CA 1
ATOM 2370 C C . THR A 1 295 ? 18.489 -9.073 -23.831 1.00 50.94 295 THR A C 1
ATOM 2372 O O . THR A 1 295 ? 18.508 -7.842 -23.791 1.00 50.94 295 THR A O 1
ATOM 2375 N N . LEU A 1 296 ? 19.093 -9.819 -22.900 1.00 42.78 296 LEU A N 1
ATOM 2376 C CA . LEU A 1 296 ? 19.856 -9.240 -21.787 1.00 42.78 296 LEU A CA 1
ATOM 2377 C C . LEU A 1 296 ? 20.891 -8.215 -22.295 1.00 42.78 296 LEU A C 1
ATOM 2379 O O . LEU A 1 296 ? 21.001 -7.118 -21.762 1.00 42.78 296 LEU A O 1
ATOM 2383 N N . THR A 1 297 ? 21.563 -8.531 -23.403 1.00 36.94 297 THR A N 1
ATOM 2384 C CA . THR A 1 297 ? 22.558 -7.675 -24.062 1.00 36.94 297 THR A CA 1
ATOM 2385 C C . THR A 1 297 ? 21.972 -6.379 -24.633 1.00 36.94 297 THR A C 1
ATOM 2387 O O . THR A 1 297 ? 22.623 -5.341 -24.566 1.00 36.94 297 THR A O 1
ATOM 2390 N N . GLN A 1 298 ? 20.747 -6.406 -25.172 1.00 41.22 298 GLN A N 1
ATOM 2391 C CA . GLN A 1 298 ? 20.064 -5.199 -25.663 1.00 41.22 298 GLN A CA 1
ATOM 2392 C C . GLN A 1 298 ? 19.623 -4.300 -24.504 1.00 41.22 298 GLN A C 1
ATOM 2394 O O . GLN A 1 298 ? 19.868 -3.101 -24.539 1.00 41.22 298 GLN A O 1
ATOM 2399 N N . ARG A 1 299 ? 19.100 -4.895 -23.423 1.00 44.19 299 ARG A N 1
ATOM 2400 C CA . ARG A 1 299 ? 18.745 -4.160 -22.195 1.00 44.19 299 ARG A CA 1
ATOM 2401 C C . ARG A 1 299 ? 19.949 -3.459 -21.559 1.00 44.19 299 ARG A C 1
ATOM 2403 O O . ARG A 1 299 ? 19.789 -2.405 -20.956 1.00 44.19 299 ARG A O 1
ATOM 2410 N N . LEU A 1 300 ? 21.138 -4.052 -21.676 1.00 39.66 300 LEU A N 1
ATOM 2411 C CA . LEU A 1 300 ? 22.387 -3.479 -21.171 1.00 39.66 300 LEU A CA 1
ATOM 2412 C C . LEU A 1 300 ? 22.928 -2.360 -22.076 1.00 39.66 300 LEU A C 1
ATOM 2414 O O . LEU A 1 300 ? 23.409 -1.362 -21.556 1.00 39.66 300 LEU A O 1
ATOM 2418 N N . ARG A 1 301 ? 22.817 -2.479 -23.407 1.00 38.88 301 ARG A N 1
ATOM 2419 C CA . ARG A 1 301 ? 23.243 -1.418 -24.342 1.00 38.88 301 ARG A CA 1
ATOM 2420 C C . ARG A 1 301 ? 22.378 -0.167 -24.256 1.00 38.88 301 ARG A C 1
ATOM 2422 O O . ARG A 1 301 ? 22.933 0.919 -24.162 1.00 38.88 301 ARG A O 1
ATOM 2429 N N . ASP A 1 302 ? 21.058 -0.320 -24.201 1.00 38.09 302 ASP A N 1
ATOM 2430 C CA . ASP A 1 302 ? 20.134 0.822 -24.133 1.00 38.09 302 ASP A CA 1
ATOM 2431 C C . ASP A 1 302 ? 20.273 1.621 -22.819 1.00 38.09 302 ASP A C 1
ATOM 2433 O O . ASP A 1 302 ? 19.860 2.777 -22.749 1.00 38.09 302 ASP A O 1
ATOM 2437 N N . ARG A 1 303 ? 20.876 1.013 -21.783 1.00 45.22 303 ARG A N 1
ATOM 2438 C CA . ARG A 1 303 ? 21.250 1.658 -20.513 1.00 45.22 303 ARG A CA 1
ATOM 2439 C C . ARG A 1 303 ? 22.590 2.395 -20.554 1.00 45.22 303 ARG A C 1
ATOM 2441 O O . ARG A 1 303 ? 22.810 3.244 -19.707 1.00 45.22 303 ARG A O 1
ATOM 2448 N N . LEU A 1 304 ? 23.478 2.051 -21.485 1.00 38.06 304 LEU A N 1
ATOM 2449 C CA . LEU A 1 304 ? 24.806 2.665 -21.625 1.00 38.06 304 LEU A CA 1
ATOM 2450 C C . LEU A 1 304 ? 24.816 3.837 -22.618 1.00 38.06 304 LEU A C 1
ATOM 2452 O O . LEU A 1 304 ? 25.801 4.560 -22.701 1.00 38.06 304 LEU A O 1
ATOM 2456 N N . THR A 1 305 ? 23.741 4.009 -23.387 1.00 38.66 305 THR A N 1
ATOM 2457 C CA . THR A 1 305 ? 23.561 5.111 -24.344 1.00 38.66 305 THR A CA 1
ATOM 2458 C C . THR A 1 305 ? 22.542 6.157 -23.877 1.00 38.66 305 THR A C 1
ATOM 2460 O O . THR A 1 305 ? 22.078 6.949 -24.696 1.00 38.66 305 THR A O 1
ATOM 2463 N N . ARG A 1 306 ? 22.161 6.141 -22.595 1.00 37.97 306 ARG A N 1
ATOM 2464 C CA . ARG A 1 306 ? 21.375 7.193 -21.940 1.00 37.97 306 ARG A CA 1
ATOM 2465 C C . ARG A 1 306 ? 22.211 7.875 -20.875 1.00 37.97 306 ARG A C 1
ATOM 2467 O O . ARG A 1 306 ? 22.962 7.144 -20.197 1.00 37.97 306 ARG A O 1
#

Sequence (306 aa):
MWPNPWPRAEVAMITAEIFQRLEPLSKTDRLLPIGNGKEWKGPFLTDWPNKPGVSIERLKSWRGLKSIGIAMDHLVCADVDGITAIERLLTLDLLDPELTNTWRINRDNDPHRFKLIWRPTPEQRRVLPKQYCGKDPTKPPVKEGKEVLQKGEGVDQFALHNGSQMVVVGRHYTGGNYCWPDGQGPEALAPLPSQWCDYIVEQERDYPKPAAGAHRTVSTSRGNWMRLAHCPICGRNENTVCQIHTDGETIRCFKGSTFYPPDLQPGERTGEWRYKRDQHVSWGGFAIFTRVRPTLTQRLRDRLTR

Radius of gyration: 24.21 Å; chains: 1; bounding box: 45×46×74 Å

Foldseek 3Di:
DDDDPDDQDDADDCDPVVLVLCQVVLVPWAKFQFQDDPFSGDGPDDVVLPDGHDHSVCNVPDPRGFFMKTFQQQKKKKWFFFDLQQVVLVVLVPRNVVPDQAQKKAWSVDRRTIMGMAGADPVLCVLFPCWDWDWDWRAPFDDDVPDGPGHTGTIIITHSHRPDMDGQWGAGRVGTITDTDPSNHNVRHYHDPVSNSVVNNVRVVVPPDDPDPPPPPPDDDDDQWDFDCADLFFRDNPPRPKIDGVVNFKTWAFDDPVTHGDDDDQQDDDVQWGWHDKDADPVGITTMIGGDDDDPVRVVVVVVVD

Secondary structure (DSSP, 8-state):
-----S---------HHHHHHHTTGGGTS-EEEEEESTTS-EESSTTGGGS----HHHHHT-TT--EEEEE-SS-EEEEEESHHHHHHHHHTTS--TTT--SEEEEETTEEEEEEEEE---HHHHHHS-SSEEEEEEEEPPEEETTEEEE--EEEEEEES-TT-EEEEEEE-TTSSEEE--TT-SGGG--PPPHHHHHHHHHHHHHS-PPPTTTT-------SSEEE-SS-TTT---SS---EEETTSSEEEEE--SSS------TT-EETTEEEEEEEEETTEEEEEEEEPPPPHHHHHHHHH--

pLDDT: mean 82.4, std 18.66, range [27.28, 98.06]